Protein AF-A0A3D9HE63-F1 (afdb_monomer)

Mean predicted aligned error: 7.29 Å

Radius of gyration: 24.31 Å; Cα contacts (8 Å, |Δi|>4): 424; chains: 1; bounding box: 66×60×82 Å

Organism: NCBI:txid1461337

Nearest PDB structures (foldseek):
  7q37-assembly1_A  TM=3.189E-01  e=5.544E+00  Candidatus Actinomarina minuta

Structure (mmCIF, N/CA/C/O backbone):
data_AF-A0A3D9HE63-F1
#
_entry.id   AF-A0A3D9HE63-F1
#
loop_
_atom_site.group_PDB
_atom_site.id
_atom_site.type_symbol
_atom_site.label_atom_id
_atom_site.label_alt_id
_atom_site.label_comp_id
_atom_site.label_asym_id
_atom_site.label_entity_id
_atom_site.label_seq_id
_atom_site.pdbx_PDB_ins_code
_atom_site.Cartn_x
_atom_site.Cartn_y
_atom_site.Cartn_z
_atom_site.occupancy
_atom_site.B_iso_or_equiv
_atom_site.auth_seq_id
_atom_site.auth_comp_id
_atom_site.auth_asym_id
_atom_site.auth_atom_id
_atom_site.pdbx_PDB_model_num
ATOM 1 N N . MET A 1 1 ? 8.602 -41.221 -18.691 1.00 32.03 1 MET A N 1
ATOM 2 C CA . MET A 1 1 ? 7.356 -40.428 -18.727 1.00 32.03 1 MET A CA 1
ATOM 3 C C . MET A 1 1 ? 7.680 -39.064 -18.155 1.00 32.03 1 MET A C 1
ATOM 5 O O . MET A 1 1 ? 7.807 -38.939 -16.947 1.00 32.03 1 MET A O 1
ATOM 9 N N . ILE A 1 2 ? 7.951 -38.100 -19.030 1.00 27.73 2 ILE A N 1
ATOM 10 C CA . ILE A 1 2 ? 8.239 -36.709 -18.674 1.00 27.73 2 ILE A CA 1
ATOM 11 C C . ILE A 1 2 ? 6.909 -35.983 -18.862 1.00 27.73 2 ILE A C 1
ATOM 13 O O . ILE A 1 2 ? 6.400 -35.936 -19.979 1.00 27.73 2 ILE A O 1
ATOM 17 N N . THR A 1 3 ? 6.290 -35.537 -17.774 1.00 29.39 3 THR A N 1
ATOM 18 C CA . THR A 1 3 ? 5.068 -34.733 -17.836 1.00 29.39 3 THR A CA 1
ATOM 19 C C . THR A 1 3 ? 5.429 -33.318 -18.259 1.00 29.39 3 THR A C 1
ATOM 21 O O . THR A 1 3 ? 6.125 -32.595 -17.550 1.00 29.39 3 THR A O 1
ATOM 24 N N . ASP A 1 4 ? 4.960 -32.982 -19.450 1.00 30.23 4 ASP A N 1
ATOM 25 C CA . ASP A 1 4 ? 5.049 -31.695 -20.118 1.00 30.23 4 ASP A CA 1
ATOM 26 C C . ASP A 1 4 ? 4.221 -30.656 -19.334 1.00 30.23 4 ASP A C 1
ATOM 28 O O . ASP A 1 4 ? 2.989 -30.643 -19.391 1.00 30.23 4 ASP A O 1
ATOM 32 N N . HIS A 1 5 ? 4.876 -29.819 -18.524 1.00 35.38 5 HIS A N 1
ATOM 33 C CA . HIS A 1 5 ? 4.238 -28.647 -17.919 1.00 35.38 5 HIS A CA 1
ATOM 34 C C . HIS A 1 5 ? 4.189 -27.532 -18.969 1.00 35.38 5 HIS A C 1
ATOM 36 O O . HIS A 1 5 ? 5.013 -26.619 -18.970 1.00 35.38 5 HIS A O 1
ATOM 42 N N . ALA A 1 6 ? 3.231 -27.633 -19.891 1.00 36.84 6 ALA A N 1
ATOM 43 C CA . ALA A 1 6 ? 3.009 -26.624 -20.915 1.00 36.84 6 ALA A CA 1
ATOM 44 C C . ALA A 1 6 ? 2.621 -25.280 -20.269 1.00 36.84 6 ALA A C 1
ATOM 46 O O . ALA A 1 6 ? 1.572 -25.154 -19.634 1.00 36.84 6 ALA A O 1
ATOM 47 N N . ALA A 1 7 ? 3.468 -24.265 -20.451 1.00 40.75 7 ALA A N 1
ATOM 48 C CA . ALA A 1 7 ? 3.130 -22.874 -20.191 1.00 40.75 7 ALA A CA 1
ATOM 49 C C . ALA A 1 7 ? 2.009 -22.458 -21.158 1.00 40.75 7 ALA A C 1
ATOM 51 O O . ALA A 1 7 ? 2.233 -22.278 -22.355 1.00 40.75 7 ALA A O 1
ATOM 52 N N . VAL A 1 8 ? 0.778 -22.353 -20.659 1.00 40.38 8 VAL A N 1
ATOM 53 C CA . VAL A 1 8 ? -0.364 -21.917 -21.468 1.00 40.38 8 VAL A CA 1
ATOM 54 C C . VAL A 1 8 ? -0.317 -20.395 -21.604 1.00 40.38 8 VAL A C 1
ATOM 56 O O . VAL A 1 8 ? -0.568 -19.671 -20.643 1.00 40.38 8 VAL A O 1
ATOM 59 N N . SER A 1 9 ? -0.022 -19.901 -22.809 1.00 41.59 9 SER A N 1
ATOM 60 C CA . SER A 1 9 ? -0.209 -18.490 -23.167 1.00 41.59 9 SER A CA 1
ATOM 61 C C . SER A 1 9 ? -1.712 -18.215 -23.310 1.00 41.59 9 SER A C 1
ATOM 63 O O . SER A 1 9 ? -2.350 -18.642 -24.274 1.00 41.59 9 SER A O 1
ATOM 65 N N . LYS A 1 10 ? -2.314 -17.580 -22.298 1.00 47.25 10 LYS A N 1
ATOM 66 C CA . LYS A 1 10 ? -3.734 -17.194 -22.291 1.00 47.25 10 LYS A CA 1
ATOM 67 C C . LYS A 1 10 ? -3.889 -15.839 -22.995 1.00 47.25 10 LYS A C 1
ATOM 69 O O . LYS A 1 10 ? -3.063 -14.954 -22.803 1.00 47.25 10 LYS A O 1
ATOM 74 N N . GLN A 1 11 ? -4.939 -15.679 -23.805 1.00 46.03 11 GLN A N 1
ATOM 75 C CA . GLN A 1 11 ? -5.282 -14.412 -24.469 1.00 46.03 11 GLN A CA 1
ATOM 76 C C . GLN A 1 11 ? -5.311 -13.239 -23.472 1.00 46.03 11 GLN A C 1
ATOM 78 O O . GLN A 1 11 ? -5.887 -13.356 -22.390 1.00 46.03 11 GLN A O 1
ATOM 83 N N . ILE A 1 12 ? -4.696 -12.123 -23.874 1.00 54.88 12 ILE A N 1
ATOM 84 C CA . ILE A 1 12 ? -4.424 -10.942 -23.047 1.00 54.88 12 ILE A CA 1
ATOM 85 C C . ILE A 1 12 ? -5.735 -10.241 -22.688 1.00 54.88 12 ILE A C 1
ATOM 87 O O . ILE A 1 12 ? -6.333 -9.529 -23.499 1.00 54.88 12 ILE A O 1
ATOM 91 N N . LEU A 1 13 ? -6.183 -10.439 -21.454 1.00 75.06 13 LEU A N 1
ATOM 92 C CA . LEU A 1 13 ? -7.288 -9.706 -20.857 1.00 75.06 13 LEU A CA 1
ATOM 93 C C . LEU A 1 13 ? -6.756 -9.009 -19.612 1.00 75.06 13 LEU A C 1
ATOM 95 O O . LEU A 1 13 ? -6.049 -9.615 -18.808 1.00 75.06 13 LEU A O 1
ATOM 99 N N . LEU A 1 14 ? -7.115 -7.734 -19.454 1.00 86.25 14 LEU A N 1
ATOM 100 C CA . LEU A 1 14 ? -6.939 -7.048 -18.178 1.00 86.25 14 LEU A CA 1
ATOM 101 C C . LEU A 1 14 ? -7.598 -7.900 -17.081 1.00 86.25 14 LEU A C 1
ATOM 103 O O . LEU A 1 14 ? -8.708 -8.390 -17.318 1.00 86.25 14 LEU A O 1
ATOM 107 N N . PRO A 1 15 ? -6.969 -8.078 -15.909 1.00 90.81 15 PRO A N 1
ATOM 108 C CA . PRO A 1 15 ? -7.598 -8.811 -14.815 1.00 90.81 15 PRO A CA 1
ATOM 109 C C . PRO A 1 15 ? -8.916 -8.128 -14.444 1.00 90.81 15 PRO A C 1
ATOM 111 O O . PRO A 1 15 ? -8.983 -6.899 -14.440 1.00 90.81 15 PRO A O 1
ATOM 114 N N . ALA A 1 16 ? -9.974 -8.884 -14.157 1.00 91.69 16 ALA A N 1
ATOM 115 C CA . ALA A 1 16 ? -11.260 -8.291 -13.801 1.00 91.69 16 ALA A CA 1
ATOM 116 C C . ALA A 1 16 ? -11.195 -7.620 -12.420 1.00 91.69 16 ALA A C 1
ATOM 118 O O . ALA A 1 16 ? -11.745 -6.535 -12.226 1.00 91.69 16 ALA A O 1
ATOM 119 N N . THR A 1 17 ? -10.466 -8.241 -11.486 1.00 93.12 17 THR A N 1
ATOM 120 C CA . THR A 1 17 ? -10.341 -7.824 -10.081 1.00 93.12 17 THR A CA 1
ATOM 121 C C . THR A 1 17 ? -8.883 -7.770 -9.618 1.00 93.12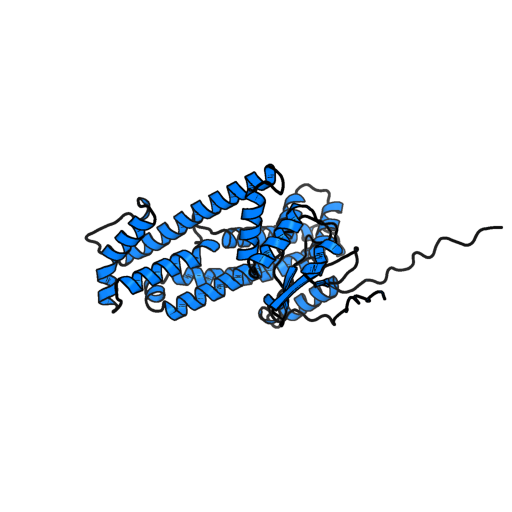 17 THR A C 1
ATOM 123 O O . THR A 1 17 ? -7.975 -8.299 -10.267 1.00 93.12 17 THR A O 1
ATOM 126 N N . PHE A 1 18 ? -8.638 -7.156 -8.458 1.00 94.81 18 PHE A N 1
ATOM 127 C CA . PHE A 1 18 ? -7.318 -7.178 -7.824 1.00 94.81 18 PHE A CA 1
ATOM 128 C C . PHE A 1 18 ? -6.869 -8.594 -7.442 1.00 94.81 18 PHE A C 1
ATOM 130 O O . PHE A 1 18 ? -5.693 -8.925 -7.565 1.00 94.81 18 PHE A O 1
ATOM 137 N N . GLN A 1 19 ? -7.804 -9.456 -7.047 1.00 92.19 19 GLN A N 1
ATOM 138 C CA . GLN A 1 19 ? -7.531 -10.847 -6.694 1.00 92.19 19 GLN A CA 1
ATOM 139 C C . GLN A 1 19 ? -7.071 -11.645 -7.919 1.00 92.19 19 GLN A C 1
ATOM 141 O O . GLN A 1 19 ? -6.125 -12.425 -7.817 1.00 92.19 19 GLN A O 1
ATOM 146 N N . GLU A 1 20 ? -7.670 -11.403 -9.090 1.00 90.94 20 GLU A N 1
ATOM 147 C CA . GLU A 1 20 ? -7.194 -11.984 -10.349 1.00 90.94 20 GLU A CA 1
ATOM 148 C C . GLU A 1 20 ? -5.826 -11.435 -10.758 1.00 90.94 20 GLU A C 1
ATOM 150 O O . GLU A 1 20 ? -4.999 -12.183 -11.275 1.00 90.94 20 GLU A O 1
ATOM 155 N N . ARG A 1 21 ? -5.555 -10.148 -10.515 1.00 92.56 21 ARG A N 1
ATOM 156 C CA . ARG A 1 21 ? -4.228 -9.556 -10.746 1.00 92.56 21 ARG A CA 1
ATOM 157 C C . ARG A 1 21 ? -3.154 -10.180 -9.847 1.00 92.56 21 ARG A C 1
ATOM 159 O O . ARG A 1 21 ? -2.006 -10.299 -10.268 1.00 92.56 21 ARG A O 1
ATOM 166 N N . GLY A 1 22 ? -3.525 -10.558 -8.627 1.00 94.69 22 GLY A N 1
ATOM 167 C CA . GLY A 1 22 ? -2.615 -11.032 -7.591 1.00 94.69 22 GLY A CA 1
ATOM 168 C C . GLY A 1 22 ? -1.882 -9.905 -6.863 1.00 94.69 22 GLY A C 1
ATOM 169 O O . GLY A 1 22 ? -1.784 -8.770 -7.345 1.00 94.69 22 GLY A O 1
ATOM 170 N N . ALA A 1 23 ? -1.365 -10.240 -5.682 1.00 96.94 23 ALA A N 1
ATOM 171 C CA . ALA A 1 23 ? -0.602 -9.341 -4.820 1.00 96.94 23 ALA A CA 1
ATOM 172 C C . ALA A 1 23 ? 0.897 -9.492 -5.084 1.00 96.94 23 ALA A C 1
ATOM 174 O O . ALA A 1 23 ? 1.384 -10.611 -5.262 1.00 96.94 23 ALA A O 1
ATOM 175 N N . ALA A 1 24 ? 1.635 -8.386 -5.132 1.00 96.94 24 ALA A N 1
ATOM 176 C CA . ALA A 1 24 ? 3.073 -8.419 -5.356 1.00 96.94 24 ALA A CA 1
ATOM 177 C C . ALA A 1 24 ? 3.795 -9.076 -4.175 1.00 96.94 24 ALA A C 1
ATOM 179 O O . ALA A 1 24 ? 3.494 -8.819 -3.009 1.00 96.94 24 ALA A O 1
ATOM 180 N N . VAL A 1 25 ? 4.777 -9.922 -4.481 1.00 96.88 25 VAL A N 1
ATOM 181 C CA . VAL A 1 25 ? 5.615 -10.565 -3.470 1.00 96.88 25 VAL A CA 1
ATOM 182 C C . VAL A 1 25 ? 6.984 -9.890 -3.491 1.00 96.88 25 VAL A C 1
ATOM 184 O O . VAL A 1 25 ? 7.602 -9.852 -4.555 1.00 96.88 25 VAL A O 1
ATOM 187 N N . PRO A 1 26 ? 7.489 -9.366 -2.357 1.00 95.38 26 PRO A N 1
ATOM 188 C CA . PRO A 1 26 ? 8.761 -8.645 -2.302 1.00 95.38 26 PRO A CA 1
ATOM 189 C C . PRO A 1 26 ? 9.947 -9.620 -2.314 1.00 95.38 26 PRO A C 1
ATOM 191 O O . PRO A 1 26 ? 10.722 -9.707 -1.359 1.00 95.38 26 PRO A O 1
ATOM 194 N N . PHE A 1 27 ? 10.055 -10.408 -3.384 1.00 95.62 27 PHE A N 1
ATOM 195 C CA . PHE A 1 27 ? 11.185 -11.291 -3.603 1.00 95.62 27 PHE A CA 1
ATOM 196 C C . PHE A 1 27 ? 12.438 -10.494 -3.961 1.00 95.62 27 PHE A C 1
ATOM 198 O O . PHE A 1 27 ? 12.393 -9.475 -4.645 1.00 95.62 27 PHE A O 1
ATOM 205 N N . THR A 1 28 ? 13.580 -11.012 -3.528 1.00 93.12 28 THR A N 1
ATOM 206 C CA . THR A 1 28 ? 14.905 -10.427 -3.774 1.00 93.12 28 THR A CA 1
ATOM 207 C C . THR A 1 28 ? 15.654 -11.114 -4.916 1.00 93.12 28 THR A C 1
ATOM 209 O O . THR A 1 28 ? 16.591 -10.544 -5.472 1.00 93.12 28 THR A O 1
ATOM 212 N N . THR A 1 29 ? 15.248 -12.331 -5.291 1.00 94.06 29 THR A N 1
ATOM 213 C CA . THR A 1 29 ? 15.803 -13.068 -6.431 1.00 94.06 29 THR A CA 1
ATOM 214 C C . THR A 1 29 ? 15.399 -12.366 -7.737 1.00 94.06 29 THR A C 1
ATOM 216 O O . THR A 1 29 ? 14.202 -12.314 -8.032 1.00 94.06 29 THR A O 1
ATOM 219 N N . PRO A 1 30 ? 16.354 -11.879 -8.561 1.00 91.06 30 PRO A N 1
ATOM 220 C CA . PRO A 1 30 ? 16.062 -10.988 -9.689 1.00 91.06 30 PRO A CA 1
ATOM 221 C C . PRO A 1 30 ? 14.995 -11.498 -10.664 1.00 91.06 30 PRO A C 1
ATOM 223 O O . PRO A 1 30 ? 14.117 -10.743 -11.066 1.00 91.06 30 PRO A O 1
ATOM 226 N N . VAL A 1 31 ? 15.020 -12.792 -10.998 1.00 90.19 31 VAL A N 1
ATOM 227 C CA . VAL A 1 31 ? 14.107 -13.384 -11.993 1.00 90.19 31 VAL A CA 1
ATOM 228 C C . VAL A 1 31 ? 12.645 -13.476 -11.525 1.00 90.19 31 VAL A C 1
ATOM 230 O O . VAL A 1 31 ? 11.750 -13.660 -12.341 1.00 90.19 31 VAL A O 1
ATOM 233 N N . ILE A 1 32 ? 12.383 -13.325 -10.224 1.00 93.25 32 ILE A N 1
ATOM 234 C CA . ILE A 1 32 ? 11.031 -13.324 -9.637 1.00 93.25 32 ILE A CA 1
ATOM 235 C C . ILE A 1 32 ? 10.747 -12.046 -8.838 1.00 93.25 32 ILE A C 1
ATOM 237 O O . ILE A 1 32 ? 9.765 -11.996 -8.105 1.00 93.25 32 ILE A O 1
ATOM 241 N N . ALA A 1 33 ? 11.568 -11.002 -8.978 1.00 92.94 33 ALA A N 1
ATOM 242 C CA . ALA A 1 33 ? 11.436 -9.764 -8.202 1.00 92.94 33 ALA A CA 1
ATOM 243 C C . ALA A 1 33 ? 10.098 -9.034 -8.436 1.00 92.94 33 ALA A C 1
ATOM 245 O O . ALA A 1 33 ? 9.634 -8.290 -7.579 1.00 92.94 33 ALA A O 1
ATOM 246 N N . HIS A 1 34 ? 9.467 -9.270 -9.589 1.00 92.69 34 HIS A N 1
ATOM 247 C CA . HIS A 1 34 ? 8.161 -8.718 -9.960 1.00 92.69 34 HIS A CA 1
ATOM 248 C C . HIS A 1 34 ? 7.030 -9.756 -9.883 1.00 92.69 34 HIS A C 1
ATOM 250 O O . HIS A 1 34 ? 5.949 -9.542 -10.436 1.00 92.69 34 HIS A O 1
ATOM 256 N N . ALA A 1 35 ? 7.273 -10.902 -9.237 1.00 94.38 35 ALA A N 1
ATOM 257 C CA . ALA A 1 35 ? 6.276 -11.953 -9.152 1.00 94.38 35 ALA A CA 1
ATOM 258 C C . ALA A 1 35 ? 5.108 -11.561 -8.238 1.00 94.38 35 ALA A C 1
ATOM 260 O O . ALA A 1 35 ? 5.255 -10.825 -7.258 1.00 94.38 35 ALA A O 1
ATOM 261 N N . ARG A 1 36 ? 3.932 -12.099 -8.554 1.00 95.19 36 ARG A N 1
ATOM 262 C CA . ARG A 1 36 ? 2.702 -11.903 -7.783 1.00 95.19 36 ARG A CA 1
ATOM 263 C C . ARG A 1 36 ? 2.140 -13.244 -7.345 1.00 95.19 36 ARG A C 1
ATOM 265 O O . ARG A 1 36 ? 2.310 -14.237 -8.045 1.00 95.19 36 ARG A O 1
ATOM 272 N N . ILE A 1 37 ? 1.458 -13.272 -6.209 1.00 95.19 37 ILE A N 1
ATOM 273 C CA . ILE A 1 37 ? 0.733 -14.438 -5.702 1.00 95.19 37 ILE A CA 1
ATOM 274 C C . ILE A 1 37 ? -0.769 -14.209 -5.845 1.00 95.19 37 ILE A C 1
ATOM 276 O O . ILE A 1 37 ? -1.275 -13.126 -5.540 1.00 95.19 37 ILE A O 1
ATOM 280 N N . ARG A 1 38 ? -1.501 -15.234 -6.281 1.00 93.19 38 ARG A N 1
ATOM 281 C CA . ARG A 1 38 ? -2.966 -15.251 -6.201 1.00 93.19 38 ARG A CA 1
ATOM 282 C C . ARG A 1 38 ? -3.496 -16.627 -5.834 1.00 93.19 38 ARG A C 1
ATOM 284 O O . ARG A 1 38 ? -2.802 -17.635 -5.972 1.00 93.19 38 ARG A O 1
ATOM 291 N N . LYS A 1 39 ? -4.736 -16.650 -5.349 1.00 90.25 39 LYS A N 1
ATOM 292 C CA . LYS A 1 39 ? -5.473 -17.875 -5.033 1.00 90.25 39 LYS A CA 1
ATOM 293 C C . LYS A 1 39 ? -6.218 -18.368 -6.271 1.00 90.25 39 LYS A C 1
ATOM 295 O O . LYS A 1 39 ? -6.780 -17.555 -6.998 1.00 90.25 39 LYS A O 1
ATOM 300 N N . ILE A 1 40 ? -6.252 -19.682 -6.466 1.00 85.44 40 ILE A N 1
ATOM 301 C CA . ILE A 1 40 ? -7.090 -20.342 -7.476 1.00 85.44 40 ILE A CA 1
ATOM 302 C C . ILE A 1 40 ? -8.326 -20.979 -6.829 1.00 85.44 40 ILE A C 1
ATOM 304 O O . ILE A 1 40 ? -8.355 -21.206 -5.617 1.00 85.44 40 ILE A O 1
ATOM 308 N N . ASP A 1 41 ? -9.338 -21.307 -7.637 1.00 75.00 41 ASP A N 1
ATOM 309 C CA . ASP A 1 41 ? -10.647 -21.815 -7.183 1.00 75.00 41 ASP A CA 1
ATOM 310 C C . ASP A 1 41 ? -10.557 -23.043 -6.259 1.00 75.00 41 ASP A C 1
ATOM 312 O O . ASP A 1 41 ? -11.396 -23.239 -5.384 1.00 75.00 41 ASP A O 1
ATOM 316 N N . GLN A 1 42 ? -9.502 -23.851 -6.399 1.00 70.88 42 GLN A N 1
ATOM 317 C CA . GLN A 1 42 ? -9.263 -25.051 -5.586 1.00 70.88 42 GLN A CA 1
ATOM 318 C C . GLN A 1 42 ? -8.621 -24.772 -4.218 1.00 70.88 42 GLN A C 1
ATOM 320 O O . GLN A 1 42 ? -8.283 -25.701 -3.492 1.00 70.88 42 GLN A O 1
ATOM 325 N N . GLY A 1 43 ? -8.423 -23.507 -3.849 1.00 72.88 43 GLY A N 1
ATOM 326 C CA . GLY A 1 43 ? -7.817 -23.145 -2.570 1.00 72.88 43 GLY A CA 1
ATOM 327 C C . GLY A 1 43 ? -6.291 -23.062 -2.576 1.00 72.88 43 GLY A C 1
ATOM 328 O O . GLY A 1 43 ? -5.728 -22.515 -1.630 1.00 72.88 43 GLY A O 1
ATOM 329 N N . GLU A 1 44 ? -5.643 -23.550 -3.634 1.00 86.00 44 GLU A N 1
ATOM 330 C CA . GLU A 1 44 ? -4.196 -23.475 -3.842 1.00 86.00 44 GLU A CA 1
ATOM 331 C C . GLU A 1 44 ? -3.745 -22.078 -4.306 1.00 86.00 44 GLU A C 1
ATOM 333 O O . GLU A 1 44 ? -4.555 -21.209 -4.647 1.00 86.00 44 GLU A O 1
ATOM 338 N N . PHE A 1 45 ? -2.427 -21.866 -4.325 1.00 91.25 45 PHE A N 1
ATOM 339 C CA . PHE A 1 45 ? -1.804 -20.634 -4.806 1.00 91.25 45 PHE A CA 1
ATOM 340 C C . PHE A 1 45 ? -1.034 -20.864 -6.103 1.00 91.25 45 PHE A C 1
ATOM 342 O O . PHE A 1 45 ? -0.432 -21.921 -6.319 1.00 91.25 45 PHE A O 1
ATOM 349 N N . GLU A 1 46 ? -0.965 -19.821 -6.919 1.00 92.25 46 GLU A N 1
ATOM 350 C CA . GLU A 1 46 ? -0.069 -19.747 -8.067 1.00 92.25 46 GLU A CA 1
ATOM 351 C C . GLU A 1 46 ? 0.738 -18.448 -8.058 1.00 92.25 46 GLU A C 1
ATOM 353 O O . GLU A 1 46 ? 0.311 -17.424 -7.515 1.00 92.25 46 GLU A O 1
ATOM 358 N N . ALA A 1 47 ? 1.931 -18.524 -8.641 1.00 92.81 47 ALA A N 1
ATOM 359 C CA . ALA A 1 47 ? 2.807 -17.397 -8.886 1.00 92.81 47 ALA A CA 1
ATOM 360 C C . ALA A 1 47 ? 2.616 -16.907 -10.323 1.00 92.81 47 ALA A C 1
ATOM 362 O O . ALA A 1 47 ? 2.712 -17.683 -11.274 1.00 92.81 47 ALA A O 1
ATOM 363 N N . LEU A 1 48 ? 2.402 -15.607 -10.476 1.00 92.00 48 LEU A N 1
ATOM 364 C CA . LEU A 1 48 ? 2.490 -14.902 -11.744 1.00 92.00 48 LEU A CA 1
ATOM 365 C C . LEU A 1 48 ? 3.893 -14.322 -11.846 1.00 92.00 48 LEU A C 1
ATOM 367 O O . LEU A 1 48 ? 4.272 -13.513 -11.003 1.00 92.00 48 LEU A O 1
ATOM 371 N N . VAL A 1 49 ? 4.669 -14.736 -12.842 1.00 90.44 49 VAL A N 1
ATOM 372 C CA . VAL A 1 49 ? 6.065 -14.325 -13.022 1.00 90.44 49 VAL A CA 1
ATOM 373 C C . VAL A 1 49 ? 6.207 -13.602 -14.363 1.00 90.44 49 VAL A C 1
ATOM 375 O O . VAL A 1 49 ? 6.332 -14.257 -15.405 1.00 90.44 49 VAL A O 1
ATOM 378 N N . PRO A 1 50 ? 6.158 -12.259 -14.367 1.00 86.88 50 PRO A N 1
ATOM 379 C CA . PRO A 1 50 ? 6.388 -11.470 -15.569 1.00 86.88 50 PRO A CA 1
ATOM 380 C C . PRO A 1 50 ? 7.831 -11.617 -16.055 1.00 86.88 50 PRO A C 1
ATOM 382 O O . PRO A 1 50 ? 8.768 -11.560 -15.261 1.00 86.88 50 PRO A O 1
ATOM 385 N N . GLY A 1 51 ? 8.015 -11.772 -17.364 1.00 79.25 51 GLY A N 1
ATOM 386 C CA . GLY A 1 51 ? 9.329 -11.694 -18.003 1.00 79.25 51 GLY A CA 1
ATOM 387 C C . GLY A 1 51 ? 10.308 -12.827 -17.672 1.00 79.25 51 GLY A C 1
ATOM 388 O O . GLY A 1 51 ? 11.522 -12.649 -17.807 1.00 79.25 51 GLY A O 1
ATOM 389 N N . LEU A 1 52 ? 9.809 -13.992 -17.239 1.00 74.94 52 LEU A N 1
ATOM 390 C CA . LEU A 1 52 ? 10.650 -15.160 -16.957 1.00 74.94 52 LEU A CA 1
ATOM 391 C C . LEU A 1 52 ? 11.521 -15.503 -18.184 1.00 74.94 52 LEU A C 1
ATOM 393 O O . LEU A 1 52 ? 11.049 -15.500 -19.324 1.00 74.94 52 LEU A O 1
ATOM 397 N N . SER A 1 53 ? 12.806 -15.781 -17.942 1.00 61.84 53 SER A N 1
ATOM 398 C CA . SER A 1 53 ? 13.823 -16.079 -18.969 1.00 61.84 53 SER A CA 1
ATOM 399 C C . SER A 1 53 ? 14.116 -14.937 -19.956 1.00 61.84 53 SER A C 1
ATOM 401 O O . SER A 1 53 ? 14.572 -15.186 -21.070 1.00 61.84 53 SER A O 1
ATOM 403 N N . GLY A 1 54 ? 13.858 -13.683 -19.566 1.00 60.72 54 GLY A N 1
ATOM 404 C CA . GLY A 1 54 ? 14.095 -12.508 -20.414 1.00 60.72 54 GLY A CA 1
ATOM 405 C C . GLY A 1 54 ? 13.097 -12.369 -21.570 1.00 60.72 54 GLY A C 1
ATOM 406 O O . GLY A 1 54 ? 13.274 -11.511 -22.434 1.00 60.72 54 GLY A O 1
ATOM 407 N N . GLY A 1 55 ? 12.058 -13.211 -21.594 1.00 62.56 55 GLY A N 1
ATOM 408 C CA . GLY A 1 55 ? 10.946 -13.100 -22.531 1.00 62.56 55 GLY A CA 1
ATOM 409 C C . GLY A 1 55 ? 9.985 -11.968 -22.162 1.00 62.56 55 GLY A C 1
ATOM 410 O O . GLY A 1 55 ? 10.110 -11.329 -21.120 1.00 62.56 55 GLY A O 1
ATOM 411 N N . ARG A 1 56 ? 8.995 -11.729 -23.022 1.00 66.38 56 ARG A N 1
ATOM 412 C CA . ARG A 1 56 ? 7.822 -10.897 -22.709 1.00 66.38 56 ARG A CA 1
ATOM 413 C C . ARG A 1 56 ? 6.634 -11.807 -22.385 1.00 66.38 56 ARG A C 1
ATOM 415 O O . ARG A 1 56 ? 6.607 -12.950 -22.841 1.00 66.38 56 ARG A O 1
ATOM 422 N N . GLY A 1 57 ? 5.699 -11.321 -21.575 1.00 77.25 57 GLY A N 1
ATOM 423 C CA . GLY A 1 57 ? 4.572 -12.100 -21.061 1.00 77.25 57 GLY A CA 1
ATOM 424 C C . GLY A 1 57 ? 4.707 -12.567 -19.609 1.00 77.25 57 GLY A C 1
ATOM 425 O O . GLY A 1 57 ? 5.786 -12.541 -19.011 1.00 77.25 57 GLY A O 1
ATOM 426 N N . THR A 1 58 ? 3.580 -12.998 -19.038 1.00 83.94 58 THR A N 1
ATOM 427 C CA . THR A 1 58 ? 3.484 -13.485 -17.653 1.00 83.94 58 THR A CA 1
ATOM 428 C C . THR A 1 58 ? 3.327 -15.001 -17.602 1.00 83.94 58 THR A C 1
ATOM 430 O O . THR A 1 58 ? 2.361 -15.554 -18.123 1.00 83.94 58 THR A O 1
ATOM 433 N N . TYR A 1 59 ? 4.255 -15.678 -16.926 1.00 86.75 59 TYR A N 1
ATOM 434 C CA . TYR A 1 59 ? 4.179 -17.118 -16.687 1.00 86.75 59 TYR A CA 1
ATOM 435 C C . TYR A 1 59 ? 3.353 -17.408 -15.440 1.00 86.75 59 TYR A C 1
ATOM 437 O O . TYR A 1 59 ? 3.522 -16.748 -14.417 1.00 86.75 59 TYR A O 1
ATOM 445 N N . VAL A 1 60 ? 2.491 -18.418 -15.513 1.00 89.62 60 VAL A N 1
ATOM 446 C CA . VAL A 1 60 ? 1.690 -18.885 -14.378 1.00 89.62 60 VAL A CA 1
ATOM 447 C C . VAL A 1 60 ? 2.281 -20.196 -13.879 1.00 89.62 60 VAL A C 1
ATOM 449 O O . VAL A 1 60 ? 2.286 -21.189 -14.604 1.00 89.62 60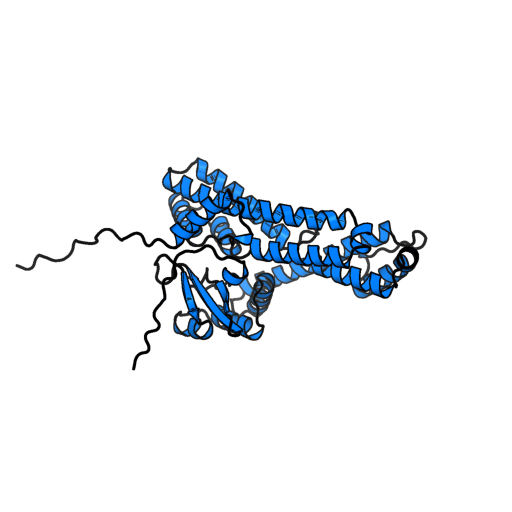 VAL A O 1
ATOM 452 N N . LEU A 1 61 ? 2.813 -20.190 -12.659 1.00 89.81 61 LEU A N 1
ATOM 453 C CA . LEU A 1 61 ? 3.497 -21.333 -12.059 1.00 89.81 61 LEU A CA 1
ATOM 454 C C . LEU A 1 61 ? 2.771 -21.782 -10.785 1.00 89.81 61 LEU A C 1
ATOM 456 O O . LEU A 1 61 ? 2.423 -20.934 -9.961 1.00 89.81 61 LEU A O 1
ATOM 460 N N . PRO A 1 62 ? 2.597 -23.093 -10.541 1.00 90.94 62 PRO A N 1
ATOM 461 C CA . PRO A 1 62 ? 2.113 -23.572 -9.251 1.00 90.94 62 PRO A CA 1
ATOM 462 C C . PRO A 1 62 ? 3.033 -23.091 -8.123 1.00 90.94 62 PRO A C 1
ATOM 464 O O . PRO A 1 62 ? 4.249 -23.284 -8.194 1.00 90.94 62 PRO A O 1
ATOM 467 N N . TRP A 1 63 ? 2.473 -22.513 -7.055 1.00 92.38 63 TRP A N 1
ATOM 468 C CA . TRP A 1 63 ? 3.274 -21.917 -5.975 1.00 92.38 63 TRP A CA 1
ATOM 469 C C . TRP A 1 63 ? 4.254 -22.913 -5.345 1.00 92.38 63 TRP A C 1
ATOM 471 O O . TRP A 1 63 ? 5.397 -22.582 -5.034 1.00 92.38 63 TRP A O 1
ATOM 481 N N . ASN A 1 64 ? 3.822 -24.169 -5.218 1.00 88.31 64 ASN A N 1
ATOM 482 C CA . ASN A 1 64 ? 4.615 -25.249 -4.631 1.00 88.31 64 ASN A CA 1
ATOM 483 C C . ASN A 1 64 ? 5.864 -25.601 -5.453 1.00 88.31 64 ASN A C 1
ATOM 485 O O . ASN A 1 64 ? 6.852 -26.051 -4.874 1.00 88.31 64 ASN A O 1
ATOM 489 N N . ASN A 1 65 ? 5.828 -25.353 -6.764 1.00 88.62 65 ASN A N 1
ATOM 490 C CA . ASN A 1 65 ? 6.894 -25.709 -7.698 1.00 88.62 65 ASN A CA 1
ATOM 491 C C . ASN A 1 65 ? 7.857 -24.539 -7.948 1.00 88.62 65 ASN A C 1
ATOM 493 O O . ASN A 1 65 ? 8.905 -24.732 -8.558 1.00 88.62 65 ASN A O 1
ATOM 497 N N . LEU A 1 66 ? 7.543 -23.329 -7.467 1.00 89.38 66 LEU A N 1
ATOM 498 C CA . LEU A 1 66 ? 8.333 -22.123 -7.742 1.00 89.38 66 LEU A CA 1
ATOM 499 C C . LEU A 1 66 ? 9.816 -22.291 -7.365 1.00 89.38 66 LEU A C 1
ATOM 501 O O . LEU A 1 66 ? 10.700 -21.946 -8.144 1.00 89.38 66 LEU A O 1
ATOM 505 N N . LYS A 1 67 ? 10.083 -22.894 -6.200 1.00 88.56 67 LYS A N 1
ATOM 506 C CA . LYS A 1 67 ? 11.439 -23.163 -5.685 1.00 88.56 67 LYS A CA 1
ATOM 507 C C . LYS A 1 67 ? 12.241 -24.179 -6.509 1.00 88.56 67 LYS A C 1
ATOM 509 O O . LYS A 1 67 ? 13.461 -24.204 -6.396 1.00 88.56 67 LYS A O 1
ATOM 514 N N . ASP A 1 68 ? 11.557 -25.039 -7.261 1.00 88.56 68 ASP A N 1
ATOM 515 C CA . ASP A 1 68 ? 12.178 -26.097 -8.059 1.00 88.56 68 ASP A CA 1
ATOM 516 C C . ASP A 1 68 ? 12.465 -25.590 -9.483 1.00 88.56 68 ASP A C 1
ATOM 518 O O . ASP A 1 68 ? 13.337 -26.114 -10.170 1.00 88.56 68 ASP A O 1
ATOM 522 N N . MET A 1 69 ? 11.760 -24.536 -9.912 1.00 87.00 69 MET A N 1
ATOM 523 C CA . MET A 1 69 ? 11.921 -23.892 -11.220 1.00 87.00 69 MET A CA 1
ATOM 524 C C . MET A 1 69 ? 12.876 -22.693 -11.191 1.00 87.00 69 MET A C 1
ATOM 526 O O . MET A 1 69 ? 13.434 -22.328 -12.224 1.00 87.00 69 MET A O 1
ATOM 530 N N . VAL A 1 70 ? 13.063 -22.066 -10.026 1.00 87.88 70 VAL A N 1
ATOM 531 C CA . VAL A 1 70 ? 13.904 -20.877 -9.848 1.00 87.88 70 VAL A CA 1
ATOM 532 C C . VAL A 1 70 ? 14.868 -21.082 -8.684 1.00 87.88 70 VAL A C 1
ATOM 534 O O . VAL A 1 70 ? 14.462 -21.424 -7.575 1.00 87.88 70 VAL A O 1
ATOM 537 N N . SER A 1 71 ? 16.150 -20.782 -8.907 1.00 91.12 71 SER A N 1
ATOM 538 C CA . SER A 1 71 ? 17.175 -20.742 -7.856 1.00 91.12 71 SER A CA 1
ATOM 539 C C . SER A 1 71 ? 16.957 -19.551 -6.917 1.00 91.12 71 SER A C 1
ATOM 541 O O . SER A 1 71 ? 17.567 -18.495 -7.069 1.00 91.12 71 SER A O 1
ATOM 543 N N . MET A 1 72 ? 16.057 -19.722 -5.952 1.00 93.75 72 MET A N 1
ATOM 544 C CA . MET A 1 72 ? 15.667 -18.696 -4.986 1.00 93.75 72 MET A CA 1
ATOM 545 C C . MET A 1 72 ? 16.702 -18.512 -3.868 1.00 93.75 72 MET A C 1
ATOM 547 O O . MET A 1 72 ? 17.290 -19.477 -3.364 1.00 93.75 72 MET A O 1
ATOM 551 N N . SER A 1 73 ? 16.847 -17.272 -3.396 1.00 93.19 73 SER A N 1
ATOM 552 C CA . SER A 1 73 ? 17.596 -16.964 -2.173 1.00 93.19 73 SER A CA 1
ATOM 553 C C . SER A 1 73 ? 17.024 -17.702 -0.945 1.00 93.19 73 SER A C 1
ATOM 555 O O . SER A 1 73 ? 15.898 -18.209 -0.944 1.00 93.19 73 SER A O 1
ATOM 557 N N . VAL A 1 74 ? 17.803 -17.792 0.141 1.00 93.19 74 VAL A N 1
ATOM 558 C CA . VAL A 1 74 ? 17.307 -18.362 1.413 1.00 93.19 74 VAL A CA 1
ATOM 559 C C . VAL A 1 74 ? 16.105 -17.568 1.927 1.00 93.19 74 VAL A C 1
ATOM 561 O O . VAL A 1 74 ? 15.107 -18.174 2.312 1.00 93.19 74 VAL A O 1
ATOM 564 N N . TYR A 1 75 ? 16.186 -16.236 1.870 1.00 94.94 75 TYR A N 1
ATOM 565 C CA . TYR A 1 75 ? 15.103 -15.339 2.259 1.00 94.94 75 TYR A CA 1
ATOM 566 C C . TYR A 1 75 ? 13.826 -15.611 1.457 1.00 94.94 75 TYR A C 1
ATOM 568 O O . TYR A 1 75 ? 12.785 -15.877 2.049 1.00 94.94 75 TYR A O 1
ATOM 576 N N . ASP A 1 76 ? 13.909 -15.660 0.126 1.00 96.06 76 ASP A N 1
ATOM 577 C CA . ASP A 1 76 ? 12.723 -15.832 -0.719 1.00 96.06 76 ASP A CA 1
ATOM 578 C C . ASP A 1 76 ? 12.056 -17.199 -0.512 1.00 96.06 76 ASP A C 1
ATOM 580 O O . ASP A 1 76 ? 10.830 -17.302 -0.524 1.00 96.06 76 ASP A O 1
ATOM 584 N N . ARG A 1 77 ? 12.841 -18.260 -0.268 1.00 95.12 77 ARG A N 1
ATOM 585 C CA . ARG A 1 77 ? 12.292 -19.589 0.065 1.00 95.12 77 ARG A CA 1
ATOM 586 C C . ARG A 1 77 ? 11.526 -19.576 1.383 1.00 95.12 77 ARG A C 1
ATOM 588 O O . ARG A 1 77 ? 10.486 -20.226 1.493 1.00 95.12 77 ARG A O 1
ATOM 595 N N . GLN A 1 78 ? 12.036 -18.860 2.384 1.00 95.62 78 GLN A N 1
ATOM 596 C CA . GLN A 1 78 ? 11.350 -18.718 3.666 1.00 95.62 78 GLN A CA 1
ATOM 597 C C . GLN A 1 78 ? 10.099 -17.850 3.533 1.00 95.62 78 GLN A C 1
ATOM 599 O O . GLN A 1 78 ? 9.046 -18.256 4.018 1.00 95.62 78 GLN A O 1
ATOM 604 N N . LEU A 1 79 ? 10.175 -16.740 2.793 1.00 96.00 79 LEU A N 1
ATOM 605 C CA . LEU A 1 79 ? 9.024 -15.887 2.504 1.00 96.00 79 LEU A CA 1
ATOM 606 C C . LEU A 1 79 ? 7.911 -16.693 1.829 1.00 96.00 79 LEU A C 1
ATOM 608 O O . LEU A 1 79 ? 6.782 -16.705 2.312 1.00 96.00 79 LEU A O 1
ATOM 612 N N . ALA A 1 80 ? 8.235 -17.452 0.779 1.00 95.12 80 ALA A N 1
ATOM 613 C CA . ALA A 1 80 ? 7.243 -18.247 0.063 1.00 95.12 80 ALA A CA 1
ATOM 614 C C . ALA A 1 80 ? 6.555 -19.302 0.949 1.00 95.12 80 ALA A C 1
ATOM 616 O O . ALA A 1 80 ? 5.354 -19.559 0.810 1.00 95.12 80 AL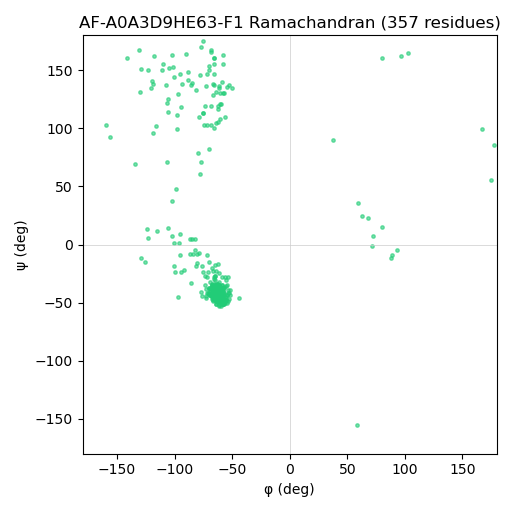A A O 1
ATOM 617 N N . LYS A 1 81 ? 7.308 -19.890 1.889 1.00 94.19 81 LYS A N 1
ATOM 618 C CA . LYS A 1 81 ? 6.783 -20.828 2.886 1.00 94.19 81 LYS A CA 1
ATOM 619 C C . LYS A 1 81 ? 5.848 -20.134 3.881 1.00 94.19 81 LYS A C 1
ATOM 621 O O . LYS A 1 81 ? 4.765 -20.661 4.131 1.00 94.19 81 LYS A O 1
ATOM 626 N N . SER A 1 82 ? 6.238 -18.978 4.423 1.00 94.88 82 SER A N 1
ATOM 627 C CA . SER A 1 82 ? 5.428 -18.221 5.389 1.00 94.88 82 SER A CA 1
ATOM 628 C C . SER A 1 82 ? 4.124 -17.720 4.771 1.00 94.88 82 SER A C 1
ATOM 630 O O . SER A 1 82 ? 3.061 -17.918 5.352 1.00 94.88 82 SER A O 1
ATOM 632 N N . LEU A 1 83 ? 4.173 -17.183 3.545 1.00 94.75 83 LEU A N 1
ATOM 633 C CA . LEU A 1 83 ? 2.979 -16.726 2.824 1.00 94.75 83 LEU A CA 1
ATOM 634 C C . LEU A 1 83 ? 1.950 -17.846 2.634 1.00 94.75 83 LEU A C 1
ATOM 636 O O . LEU A 1 83 ? 0.758 -17.635 2.864 1.00 94.75 83 LEU A O 1
ATOM 640 N N . LYS A 1 84 ? 2.412 -19.053 2.275 1.00 91.69 84 LYS A N 1
ATOM 641 C CA . LYS A 1 84 ? 1.540 -20.227 2.154 1.00 91.69 84 LYS A CA 1
ATOM 642 C C . LYS A 1 84 ? 0.940 -20.625 3.504 1.00 91.69 84 LYS A C 1
ATOM 644 O O . LYS A 1 84 ? -0.254 -20.895 3.571 1.00 91.69 84 LYS A O 1
ATOM 649 N N . ALA A 1 85 ? 1.761 -20.688 4.552 1.00 91.69 85 ALA A N 1
ATOM 650 C CA . ALA A 1 85 ? 1.329 -21.122 5.880 1.00 91.69 85 ALA A CA 1
ATOM 651 C C . ALA A 1 85 ? 0.282 -20.179 6.495 1.00 91.69 85 ALA A C 1
ATOM 653 O O . ALA A 1 85 ? -0.668 -20.644 7.117 1.00 91.69 85 ALA A O 1
ATOM 654 N N . GLU A 1 86 ? 0.432 -18.871 6.287 1.00 90.00 86 GLU A N 1
ATOM 655 C CA . GLU A 1 86 ? -0.489 -17.855 6.807 1.00 90.00 86 GLU A CA 1
ATOM 656 C C . GLU A 1 86 ? -1.689 -17.579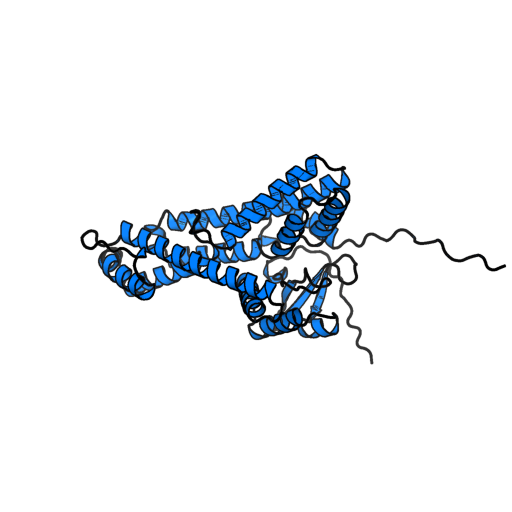 5.885 1.00 90.00 86 GLU A C 1
ATOM 658 O O . GLU A 1 86 ? -2.606 -16.846 6.261 1.00 90.00 86 GLU A O 1
ATOM 663 N N . GLY A 1 87 ? -1.699 -18.142 4.671 1.00 87.06 87 GLY A N 1
ATOM 664 C CA . GLY A 1 87 ? -2.733 -17.878 3.669 1.00 87.06 87 GLY A CA 1
ATOM 665 C C . GLY A 1 87 ? -2.821 -16.396 3.285 1.00 87.06 87 GLY A C 1
ATOM 666 O O . GLY A 1 87 ? -3.916 -15.859 3.096 1.00 87.06 87 GLY A O 1
ATOM 667 N N . ALA A 1 88 ? -1.678 -15.709 3.239 1.00 78.69 88 ALA A N 1
ATOM 668 C CA . ALA A 1 88 ? -1.613 -14.271 3.020 1.00 78.69 88 ALA A CA 1
ATOM 669 C C . ALA A 1 88 ? -1.909 -13.910 1.560 1.00 78.69 88 ALA A C 1
ATOM 671 O O . ALA A 1 88 ? -1.190 -14.311 0.649 1.00 78.69 88 ALA A O 1
ATOM 672 N N . LEU A 1 89 ? -2.972 -13.129 1.360 1.00 84.44 89 LEU A N 1
ATOM 673 C CA . LEU A 1 89 ? -3.466 -12.741 0.034 1.00 84.44 89 LEU A CA 1
ATOM 674 C C . LEU A 1 89 ? -3.616 -11.238 -0.167 1.00 84.44 89 LEU A C 1
ATOM 676 O O . LEU A 1 89 ? -3.761 -10.812 -1.307 1.00 84.44 89 LEU A O 1
ATOM 680 N N . SER A 1 90 ? -3.599 -10.446 0.907 1.00 93.44 90 SER A N 1
ATOM 681 C CA . SER A 1 90 ? -3.637 -8.989 0.793 1.00 93.44 90 SER A CA 1
ATOM 682 C C . SER A 1 90 ? -2.224 -8.402 0.843 1.00 93.44 90 SER A C 1
ATOM 684 O O . SER A 1 90 ? -1.376 -8.935 1.577 1.00 93.44 90 SER A O 1
ATOM 686 N N . PRO A 1 91 ? -1.964 -7.296 0.126 1.00 97.19 91 PRO A N 1
ATOM 687 C CA . PRO A 1 91 ? -0.666 -6.625 0.147 1.00 97.19 91 PRO A CA 1
ATOM 688 C C . PRO A 1 91 ? -0.193 -6.269 1.568 1.00 97.19 91 PRO A C 1
ATOM 690 O O . PRO A 1 91 ? 0.949 -6.568 1.923 1.00 97.19 91 PRO A O 1
ATOM 693 N N . ALA A 1 92 ? -1.075 -5.777 2.444 1.00 95.12 92 ALA A N 1
ATOM 694 C CA . ALA A 1 92 ? -0.746 -5.479 3.839 1.00 95.12 92 ALA A CA 1
ATOM 695 C C . ALA A 1 92 ? -0.273 -6.713 4.632 1.00 95.12 92 ALA A C 1
ATOM 697 O O . ALA A 1 92 ? 0.667 -6.620 5.429 1.00 95.12 92 ALA A O 1
ATOM 698 N N . LYS A 1 93 ? -0.887 -7.888 4.414 1.00 95.62 93 LYS A N 1
ATOM 699 C CA . LYS A 1 93 ? -0.455 -9.139 5.063 1.00 95.62 93 LYS A CA 1
ATOM 700 C C . LYS A 1 93 ? 0.910 -9.584 4.547 1.00 95.62 93 LYS A C 1
ATOM 702 O O . LYS A 1 93 ? 1.765 -9.949 5.349 1.00 95.62 93 LYS A O 1
ATOM 707 N N . ILE A 1 94 ? 1.132 -9.509 3.234 1.00 97.56 94 ILE A N 1
ATOM 708 C CA . ILE A 1 94 ? 2.426 -9.843 2.623 1.00 97.56 94 ILE A CA 1
ATOM 709 C C . ILE A 1 94 ? 3.523 -8.918 3.158 1.00 97.56 94 ILE A C 1
ATOM 711 O O . ILE A 1 94 ? 4.573 -9.406 3.575 1.00 97.56 94 ILE A O 1
ATOM 715 N N . ARG A 1 95 ? 3.267 -7.604 3.221 1.00 96.50 95 ARG A N 1
ATOM 716 C CA . ARG A 1 95 ? 4.191 -6.618 3.803 1.00 96.50 95 ARG A CA 1
ATOM 717 C C . ARG A 1 95 ? 4.557 -6.982 5.238 1.00 96.50 95 ARG A C 1
ATOM 719 O O . ARG A 1 95 ? 5.738 -6.984 5.575 1.00 96.50 95 ARG A O 1
ATOM 726 N N . LYS A 1 96 ? 3.564 -7.304 6.074 1.00 95.62 96 LYS A N 1
ATOM 727 C CA . LYS A 1 96 ? 3.795 -7.689 7.472 1.00 95.62 96 LYS A CA 1
ATOM 728 C C . LYS A 1 96 ? 4.715 -8.909 7.573 1.00 95.62 96 LYS A C 1
ATOM 730 O O . LYS A 1 96 ? 5.734 -8.835 8.250 1.00 95.62 96 LYS A O 1
ATOM 735 N N . ILE A 1 97 ? 4.404 -9.982 6.846 1.00 96.94 97 ILE A N 1
ATOM 736 C CA . ILE A 1 97 ? 5.204 -11.218 6.846 1.00 96.94 97 ILE A CA 1
ATOM 737 C C . ILE A 1 97 ? 6.631 -10.950 6.353 1.00 96.94 97 ILE A C 1
ATOM 739 O O . ILE A 1 97 ? 7.591 -11.450 6.937 1.00 96.94 97 ILE A O 1
ATOM 743 N N . ALA A 1 98 ? 6.790 -10.141 5.303 1.00 96.06 98 ALA A N 1
ATOM 744 C CA . ALA A 1 98 ? 8.100 -9.782 4.769 1.00 96.06 98 ALA A CA 1
ATOM 745 C C . ALA A 1 98 ? 8.944 -8.975 5.772 1.00 96.06 98 ALA A C 1
ATOM 747 O O . ALA A 1 98 ? 10.138 -9.246 5.922 1.00 96.06 98 ALA A O 1
ATOM 748 N N . LEU A 1 99 ? 8.341 -8.022 6.491 1.00 95.62 99 LEU A N 1
ATOM 749 C CA . LEU A 1 99 ? 9.021 -7.247 7.533 1.00 95.62 99 LEU A CA 1
ATOM 750 C C . LEU A 1 99 ? 9.396 -8.112 8.739 1.00 95.62 99 LEU A C 1
ATOM 752 O O . LEU A 1 99 ? 10.537 -8.046 9.197 1.00 95.62 99 LEU A O 1
ATOM 756 N N . ASP A 1 100 ? 8.480 -8.957 9.213 1.00 95.12 100 ASP A N 1
ATOM 757 C CA . ASP A 1 100 ? 8.729 -9.870 10.333 1.00 95.12 100 ASP A CA 1
ATOM 758 C C . ASP A 1 100 ? 9.850 -10.868 9.996 1.00 95.12 100 ASP A C 1
ATOM 760 O O . ASP A 1 100 ? 10.749 -11.109 10.807 1.00 95.12 100 ASP A O 1
ATOM 764 N N . LEU A 1 101 ? 9.860 -11.392 8.765 1.00 95.56 101 LEU A N 1
ATOM 765 C CA . LEU A 1 101 ? 10.928 -12.263 8.285 1.00 95.56 101 LEU A CA 1
ATOM 766 C C . LEU A 1 101 ? 12.257 -11.514 8.146 1.00 95.56 101 LEU A C 1
ATOM 768 O O . LEU A 1 101 ? 13.288 -12.016 8.591 1.00 95.56 101 LEU A O 1
ATOM 772 N N . SER A 1 102 ? 12.255 -10.311 7.570 1.00 94.56 102 SER A N 1
ATOM 773 C CA . SER A 1 102 ? 13.471 -9.500 7.408 1.00 94.56 102 SER A CA 1
ATOM 774 C C . SER A 1 102 ? 14.093 -9.150 8.762 1.00 94.56 102 SER A C 1
ATOM 776 O O . SER A 1 102 ? 15.300 -9.307 8.947 1.00 94.56 102 SER A O 1
ATOM 778 N N . LYS A 1 103 ? 13.263 -8.792 9.752 1.00 94.06 103 LYS A N 1
ATOM 779 C CA . LYS A 1 103 ? 13.669 -8.514 11.140 1.00 94.06 103 LYS A CA 1
ATOM 780 C C . LYS A 1 103 ? 14.414 -9.681 11.799 1.00 94.06 103 LYS A C 1
ATOM 782 O O . LYS A 1 103 ? 15.244 -9.448 12.673 1.00 94.06 103 LYS A O 1
ATOM 787 N N . SER A 1 104 ? 14.157 -10.925 11.388 1.00 90.50 104 SER A N 1
ATOM 788 C CA . SER A 1 104 ? 14.834 -12.108 11.942 1.00 90.50 104 SER A CA 1
ATOM 789 C C . SER A 1 104 ? 16.309 -12.255 11.528 1.00 90.50 104 SER A C 1
ATOM 791 O O . SER A 1 104 ? 17.006 -13.110 12.070 1.00 90.50 104 SER A O 1
ATOM 793 N N . GLY A 1 105 ? 16.805 -11.445 10.582 1.00 87.31 105 GLY A N 1
ATOM 794 C CA . GLY A 1 105 ? 18.202 -11.490 10.128 1.00 87.31 105 GLY A CA 1
ATOM 795 C C . GLY A 1 105 ? 18.460 -12.375 8.908 1.00 87.31 105 GLY A C 1
ATOM 796 O O . GLY A 1 105 ? 19.564 -12.359 8.367 1.00 87.31 105 GLY A O 1
ATOM 797 N N . VAL A 1 106 ? 17.453 -13.105 8.421 1.00 87.44 106 VAL A N 1
ATOM 798 C CA . VAL A 1 106 ? 17.579 -14.043 7.286 1.00 87.44 106 VAL A CA 1
ATOM 799 C C . VAL A 1 106 ? 18.062 -13.357 6.000 1.00 87.44 106 VAL A C 1
ATOM 801 O O . VAL A 1 106 ? 18.708 -13.984 5.162 1.00 87.44 106 VAL A O 1
ATOM 804 N N . SER A 1 107 ? 17.776 -12.065 5.844 1.00 84.19 107 SER A N 1
ATOM 805 C CA . SER A 1 107 ? 18.158 -11.247 4.690 1.00 84.19 107 SER A CA 1
ATOM 806 C C . SER A 1 107 ? 19.453 -10.437 4.878 1.00 84.19 107 SER A C 1
ATOM 808 O O . SER A 1 107 ? 19.746 -9.591 4.032 1.00 84.19 107 SER A O 1
ATOM 810 N N . GLY A 1 108 ? 20.208 -10.666 5.960 1.00 89.75 108 GLY A N 1
ATOM 811 C CA . GLY A 1 108 ? 21.401 -9.893 6.339 1.00 89.75 108 GLY A CA 1
ATOM 812 C C . GLY A 1 108 ? 21.118 -8.788 7.367 1.00 89.75 108 GLY A C 1
ATOM 813 O O . GLY A 1 108 ? 19.966 -8.392 7.561 1.00 89.75 108 GLY A O 1
ATOM 814 N N . SER A 1 109 ? 22.175 -8.295 8.024 1.00 89.38 109 SER A N 1
ATOM 815 C CA . SER A 1 109 ? 22.099 -7.317 9.127 1.00 89.38 109 SER A CA 1
ATOM 816 C C . SER A 1 109 ? 21.409 -6.018 8.730 1.00 89.38 109 SER A C 1
ATOM 818 O O . SER A 1 109 ? 20.549 -5.534 9.460 1.00 89.38 109 SER A O 1
ATOM 820 N N . ASP A 1 110 ? 21.738 -5.486 7.555 1.00 90.56 110 ASP A N 1
ATOM 821 C CA . ASP A 1 110 ? 21.292 -4.154 7.139 1.00 90.56 110 ASP A CA 1
ATOM 822 C C . ASP A 1 110 ? 19.784 -4.143 6.874 1.00 90.56 110 ASP A C 1
ATOM 824 O O . ASP A 1 110 ? 19.059 -3.271 7.347 1.00 90.56 110 ASP A O 1
ATOM 828 N N . ARG A 1 111 ? 19.277 -5.181 6.196 1.00 88.75 111 ARG A N 1
ATOM 829 C CA . ARG A 1 111 ? 17.836 -5.360 5.970 1.00 88.75 111 ARG A CA 1
ATOM 830 C C . ARG A 1 111 ? 17.077 -5.658 7.259 1.00 88.75 111 ARG A C 1
ATOM 832 O O . ARG A 1 111 ? 15.940 -5.219 7.399 1.00 88.75 111 ARG A O 1
ATOM 839 N N . ALA A 1 112 ? 17.686 -6.377 8.200 1.00 93.50 112 ALA A N 1
ATOM 840 C CA . ALA A 1 112 ? 17.073 -6.620 9.502 1.00 93.50 112 ALA A CA 1
ATOM 841 C C . ALA A 1 112 ? 16.932 -5.328 10.312 1.00 93.50 112 ALA A C 1
ATOM 843 O O . ALA A 1 112 ? 15.875 -5.084 10.896 1.00 93.50 112 ALA A O 1
ATOM 844 N N . GLN A 1 113 ? 17.965 -4.482 10.293 1.00 94.75 113 GLN A N 1
ATOM 845 C CA . GLN A 1 113 ? 17.943 -3.176 10.939 1.00 94.75 113 GLN A CA 1
ATOM 846 C C . GLN A 1 113 ? 16.903 -2.251 10.288 1.00 94.75 113 GLN A C 1
ATOM 848 O O . GLN A 1 113 ? 16.052 -1.718 10.995 1.00 94.75 113 GLN A O 1
ATOM 853 N N . ALA A 1 114 ? 16.871 -2.160 8.955 1.00 93.25 114 ALA A N 1
ATOM 854 C CA . ALA A 1 114 ? 15.868 -1.369 8.236 1.00 93.25 114 ALA A CA 1
ATOM 855 C C . ALA A 1 114 ? 14.424 -1.851 8.498 1.00 93.25 114 ALA A C 1
ATOM 857 O O . ALA A 1 114 ? 13.509 -1.044 8.679 1.00 93.25 114 ALA A O 1
ATOM 858 N N . ALA A 1 115 ? 14.199 -3.170 8.565 1.00 95.25 115 ALA A N 1
ATOM 859 C CA . ALA A 1 115 ? 12.890 -3.732 8.900 1.00 95.25 115 ALA A CA 1
ATOM 860 C C . ALA A 1 115 ? 12.479 -3.415 10.345 1.00 95.25 115 ALA A C 1
ATOM 862 O O . ALA A 1 115 ? 11.315 -3.107 10.603 1.00 95.25 115 ALA A O 1
ATOM 863 N N . LYS A 1 116 ? 13.429 -3.456 11.287 1.00 95.94 116 LYS A N 1
ATOM 864 C CA . LYS A 1 116 ? 13.197 -3.072 12.682 1.00 95.94 116 LYS A CA 1
ATOM 865 C C . LYS A 1 116 ? 12.812 -1.596 12.792 1.00 95.94 116 LYS A C 1
ATOM 867 O O . LYS A 1 116 ? 11.793 -1.304 13.409 1.00 95.94 116 LYS A O 1
ATOM 872 N N . GLU A 1 117 ? 13.563 -0.706 12.149 1.00 96.38 117 GLU A N 1
ATOM 873 C CA . GLU A 1 117 ? 13.274 0.734 12.114 1.00 96.38 117 GLU A CA 1
ATOM 874 C C . GLU A 1 117 ? 11.896 1.017 11.508 1.00 96.38 117 GLU A C 1
ATOM 876 O O . GLU A 1 117 ? 11.110 1.770 12.079 1.00 96.38 117 GLU A O 1
ATOM 881 N N . THR A 1 118 ? 11.555 0.340 10.407 1.00 95.44 118 THR A N 1
ATOM 882 C CA . THR A 1 118 ? 10.235 0.459 9.769 1.00 95.44 118 THR A CA 1
ATOM 883 C C . THR A 1 118 ? 9.110 0.043 10.720 1.00 95.44 118 THR A C 1
ATOM 885 O O . THR A 1 118 ? 8.117 0.753 10.852 1.00 95.44 118 THR A O 1
ATOM 888 N N . LEU A 1 119 ? 9.254 -1.090 11.416 1.00 95.31 119 LEU A N 1
ATOM 889 C CA . LEU A 1 119 ? 8.245 -1.575 12.364 1.00 95.31 119 LEU A CA 1
ATOM 890 C C . LEU A 1 119 ? 8.121 -0.676 13.605 1.00 95.31 119 LEU A C 1
ATOM 892 O O . LEU A 1 119 ? 7.019 -0.497 14.125 1.00 95.31 119 LEU A O 1
ATOM 896 N N . GLU A 1 120 ? 9.230 -0.113 14.087 1.00 95.31 120 GLU A N 1
ATOM 897 C CA . GLU A 1 120 ? 9.240 0.846 15.197 1.00 95.31 120 GLU A CA 1
ATOM 898 C C . GLU A 1 120 ? 8.554 2.159 14.803 1.00 95.31 120 GLU A C 1
ATOM 900 O O . GLU A 1 120 ? 7.713 2.658 15.556 1.00 95.31 120 GLU A O 1
ATOM 905 N N . GLN A 1 121 ? 8.834 2.669 13.601 1.00 93.69 121 GLN A N 1
ATOM 906 C CA . GLN A 1 121 ? 8.177 3.850 13.049 1.00 93.69 121 GLN A CA 1
ATOM 907 C C . GLN A 1 121 ? 6.675 3.617 12.839 1.00 93.69 121 GLN A C 1
ATOM 909 O O . GLN A 1 121 ? 5.869 4.431 13.293 1.00 93.69 121 GLN A O 1
ATOM 914 N N . ASP A 1 122 ? 6.287 2.493 12.226 1.00 94.19 122 ASP A N 1
ATOM 915 C CA . ASP A 1 122 ? 4.882 2.112 12.037 1.00 94.19 122 ASP A CA 1
ATOM 916 C C . ASP A 1 122 ? 4.147 2.048 13.388 1.00 94.19 122 ASP A C 1
ATOM 918 O O . ASP A 1 122 ? 3.021 2.532 13.518 1.00 94.19 122 ASP A O 1
ATOM 922 N N . ASN A 1 123 ? 4.788 1.489 14.422 1.00 93.44 123 ASN A N 1
ATOM 923 C CA . ASN A 1 123 ? 4.207 1.410 15.760 1.00 93.44 123 ASN A CA 1
ATOM 924 C C . ASN A 1 123 ? 4.039 2.790 16.413 1.00 93.44 123 ASN A C 1
ATOM 926 O O . ASN A 1 123 ? 2.983 3.064 16.984 1.00 93.44 123 ASN A O 1
ATOM 930 N N . ALA A 1 124 ? 5.050 3.657 16.327 1.00 92.25 124 ALA A N 1
ATOM 931 C CA . ALA A 1 124 ? 4.986 5.006 16.885 1.00 92.25 124 ALA A CA 1
ATOM 932 C C . ALA A 1 124 ? 3.879 5.840 16.217 1.00 92.25 124 ALA A C 1
ATOM 934 O O . ALA A 1 124 ? 3.057 6.452 16.904 1.00 92.25 124 ALA A O 1
ATOM 935 N N . VAL A 1 125 ? 3.805 5.799 14.883 1.00 93.12 125 VAL A N 1
ATOM 936 C CA . VAL A 1 125 ? 2.765 6.483 14.101 1.00 93.12 125 VAL A CA 1
ATOM 937 C C . VAL A 1 125 ? 1.381 5.929 14.432 1.00 93.12 125 VAL A C 1
ATOM 939 O O . VAL A 1 125 ? 0.454 6.703 14.660 1.00 93.12 125 VAL A O 1
ATOM 942 N N . ARG A 1 126 ? 1.231 4.603 14.546 1.00 92.50 126 ARG A N 1
ATOM 943 C CA . ARG A 1 126 ? -0.029 3.973 14.960 1.00 92.50 126 ARG A CA 1
ATOM 944 C C . ARG A 1 126 ? -0.510 4.487 16.313 1.00 92.50 126 ARG A C 1
ATOM 946 O O . ARG A 1 126 ? -1.668 4.878 16.430 1.00 92.50 126 ARG A O 1
ATOM 953 N N . ILE A 1 127 ? 0.357 4.486 17.328 1.00 90.75 127 ILE A N 1
ATOM 954 C CA . ILE A 1 127 ? 0.010 4.987 18.668 1.00 90.75 127 ILE A CA 1
ATOM 955 C C . ILE A 1 127 ? -0.474 6.436 18.563 1.00 90.75 127 ILE A C 1
ATOM 957 O O . ILE A 1 127 ? -1.529 6.778 19.100 1.00 90.75 127 ILE A O 1
ATOM 961 N N . ARG A 1 128 ? 0.240 7.264 17.791 1.00 91.62 128 ARG A N 1
ATOM 962 C CA . ARG A 1 128 ? -0.112 8.669 17.595 1.00 91.62 128 ARG A CA 1
ATOM 963 C C . ARG A 1 128 ? -1.463 8.857 16.899 1.00 91.62 128 ARG A C 1
ATOM 965 O O . ARG A 1 128 ? -2.263 9.666 17.363 1.00 91.62 128 ARG A O 1
ATOM 972 N N . ILE A 1 129 ? -1.745 8.100 15.836 1.00 92.44 129 ILE A N 1
ATOM 973 C CA . ILE A 1 129 ? -3.033 8.118 15.120 1.00 92.44 129 ILE A CA 1
ATOM 974 C C . ILE A 1 129 ? -4.184 7.825 16.087 1.00 92.44 129 ILE A C 1
ATOM 976 O O . ILE A 1 129 ? -5.161 8.576 16.128 1.00 92.44 129 ILE A O 1
ATOM 980 N N . ARG A 1 130 ? -4.060 6.766 16.898 1.00 90.81 130 ARG A N 1
ATOM 981 C CA . ARG A 1 130 ? -5.095 6.383 17.870 1.00 90.81 130 ARG A CA 1
ATOM 982 C C . ARG A 1 130 ? -5.351 7.494 18.883 1.00 90.81 130 ARG A C 1
ATOM 984 O O . ARG A 1 130 ? -6.501 7.880 19.077 1.00 90.81 130 ARG A O 1
ATOM 991 N N . GLN A 1 131 ? -4.288 8.034 19.480 1.00 89.69 131 GLN A N 1
ATOM 992 C CA . GLN A 1 131 ? -4.384 9.120 20.458 1.00 89.69 131 GLN A CA 1
ATOM 993 C C . GLN A 1 131 ? -5.067 10.356 19.866 1.00 89.69 131 GLN A C 1
ATOM 995 O O . GLN A 1 131 ? -5.973 10.905 20.482 1.00 89.69 131 GLN A O 1
ATOM 1000 N N . VAL A 1 132 ? -4.682 10.769 18.654 1.00 91.38 132 VAL A N 1
ATOM 1001 C CA . VAL A 1 132 ? -5.264 11.945 17.989 1.00 91.38 132 VAL A CA 1
ATOM 1002 C C . VAL A 1 132 ? -6.742 11.741 17.661 1.00 91.38 132 VAL A C 1
ATOM 1004 O O . VAL A 1 132 ? -7.532 12.667 17.841 1.00 91.38 132 VAL A O 1
ATOM 1007 N N . LEU A 1 133 ? -7.141 10.551 17.200 1.00 92.56 133 LEU A N 1
ATOM 1008 C CA . LEU A 1 133 ? -8.550 10.266 16.922 1.00 92.56 133 LEU A CA 1
ATOM 1009 C C . LEU A 1 133 ? -9.385 10.257 18.204 1.00 92.56 133 LEU A C 1
ATOM 1011 O O . LEU A 1 133 ? -10.427 10.907 18.258 1.00 92.56 133 LEU A O 1
ATOM 1015 N N . LEU A 1 134 ? -8.923 9.542 19.232 1.00 91.81 134 LEU A N 1
ATOM 1016 C CA . LEU A 1 134 ? -9.629 9.443 20.507 1.00 91.81 134 LEU A CA 1
ATOM 1017 C C . LEU A 1 134 ? -9.742 10.804 21.191 1.00 91.81 134 LEU A C 1
ATOM 1019 O O . LEU A 1 134 ? -10.841 11.165 21.608 1.00 91.81 134 LEU A O 1
ATOM 1023 N N . GLN A 1 135 ? -8.658 11.585 21.237 1.00 91.88 135 GLN A N 1
ATOM 1024 C CA . GLN A 1 135 ? -8.688 12.940 21.788 1.00 91.88 135 GLN A CA 1
ATOM 1025 C C . GLN A 1 135 ? -9.698 13.812 21.036 1.00 91.88 135 GLN A C 1
ATOM 1027 O O . GLN A 1 135 ? -10.538 14.440 21.664 1.00 91.88 135 GLN A O 1
ATOM 1032 N N . ALA A 1 136 ? -9.708 13.783 19.698 1.00 92.00 136 ALA A N 1
ATOM 1033 C CA . ALA A 1 136 ? -10.652 14.580 18.912 1.00 92.00 136 ALA A CA 1
ATOM 1034 C C . ALA A 1 136 ? -12.128 14.223 19.188 1.00 92.00 136 ALA A C 1
ATOM 1036 O O . ALA A 1 136 ? -13.006 15.085 19.110 1.00 92.00 136 ALA A O 1
ATOM 1037 N N . ILE A 1 137 ? -12.415 12.955 19.497 1.00 92.69 137 ILE A N 1
ATOM 1038 C CA . ILE A 1 137 ? -13.759 12.479 19.851 1.00 92.69 137 ILE A CA 1
ATOM 1039 C C . ILE A 1 137 ? -14.118 12.899 21.280 1.00 92.69 137 ILE A C 1
ATOM 1041 O O . ILE A 1 137 ? -15.227 13.388 21.507 1.00 92.69 137 ILE A O 1
ATOM 1045 N N . VAL A 1 138 ? -13.187 12.754 22.223 1.00 92.56 138 VAL A N 1
ATOM 1046 C CA . VAL A 1 138 ? -13.351 13.182 23.618 1.00 92.56 138 VAL A CA 1
ATOM 1047 C C . VAL A 1 138 ? -13.549 14.692 23.716 1.00 92.56 138 VAL A C 1
ATOM 1049 O O . VAL A 1 138 ? -14.522 15.120 24.323 1.00 92.56 138 VAL A O 1
ATOM 1052 N N . ASP A 1 139 ? -12.723 15.498 23.055 1.00 92.00 139 ASP A N 1
ATOM 1053 C CA . ASP A 1 139 ? -12.843 16.960 23.076 1.00 92.00 139 ASP A CA 1
ATOM 1054 C C . ASP A 1 139 ? -14.222 17.418 22.587 1.00 92.00 139 ASP A C 1
ATOM 1056 O O . ASP A 1 139 ? -14.794 18.385 23.090 1.00 92.00 139 ASP A O 1
ATOM 1060 N N . ARG A 1 140 ? -14.782 16.711 21.598 1.00 91.56 140 ARG A N 1
ATOM 1061 C CA . ARG A 1 140 ? -16.041 17.095 20.956 1.00 91.56 140 ARG A CA 1
ATOM 1062 C C . ARG A 1 140 ? -17.288 16.583 21.673 1.00 91.56 140 ARG A C 1
ATOM 1064 O O . ARG A 1 140 ? -18.332 17.232 21.591 1.00 91.56 140 ARG A O 1
ATOM 1071 N N . PHE A 1 141 ? -17.226 15.411 22.300 1.00 90.94 141 PHE A N 1
ATOM 1072 C CA . PHE A 1 141 ? -18.415 14.731 22.835 1.00 90.94 141 PHE A CA 1
ATOM 1073 C C . PHE A 1 141 ? -18.296 14.293 24.293 1.00 90.94 141 PHE A C 1
ATOM 1075 O O . PHE A 1 141 ? -19.305 13.893 24.881 1.00 90.94 141 PHE A O 1
ATOM 1082 N N . GLY A 1 142 ? -17.091 14.340 24.852 1.00 89.12 142 GLY A N 1
ATOM 1083 C CA . GLY A 1 142 ? -16.816 14.037 26.244 1.00 89.12 142 GLY A CA 1
ATOM 1084 C C . GLY A 1 142 ? -17.454 15.050 27.184 1.00 89.12 142 GLY A C 1
ATOM 1085 O O . GLY A 1 142 ? -17.838 16.158 26.789 1.00 89.12 142 GLY A O 1
ATOM 1086 N N . ASP A 1 143 ? -17.596 14.627 28.434 1.00 86.38 143 ASP A N 1
ATOM 1087 C CA . ASP A 1 143 ? -18.043 15.488 29.517 1.00 86.38 143 ASP A CA 1
ATOM 1088 C C . ASP A 1 143 ? -17.044 16.633 29.737 1.00 86.38 143 ASP A C 1
ATOM 1090 O O . ASP A 1 143 ? -15.869 16.402 30.008 1.00 86.38 143 ASP A O 1
ATOM 1094 N N . GLN A 1 144 ? -17.509 17.871 29.577 1.00 83.06 144 GLN A N 1
ATOM 1095 C CA . GLN A 1 144 ? -16.648 19.056 29.640 1.00 83.06 144 GLN A CA 1
ATOM 1096 C C . GLN A 1 144 ? -16.260 19.406 31.081 1.00 83.06 144 GLN A C 1
ATOM 1098 O O . GLN A 1 144 ? -15.267 20.097 31.295 1.00 83.06 144 GLN A O 1
ATOM 1103 N N . ASP A 1 145 ? -17.012 18.893 32.058 1.00 84.75 145 ASP A N 1
ATOM 1104 C CA . ASP A 1 145 ? -16.711 19.052 33.481 1.00 84.75 145 ASP A CA 1
ATOM 1105 C C . ASP A 1 145 ? -15.609 18.078 33.954 1.00 84.75 145 ASP A C 1
ATOM 1107 O O . ASP A 1 145 ? -15.118 18.193 35.077 1.00 84.75 145 ASP A O 1
ATOM 1111 N N . ASP A 1 146 ? -15.184 17.141 33.094 1.00 83.81 146 ASP A N 1
ATOM 1112 C CA . ASP A 1 146 ? -14.141 16.145 33.364 1.00 83.81 146 ASP A CA 1
ATOM 1113 C C . ASP A 1 146 ? -13.149 16.039 32.186 1.00 83.81 146 ASP A C 1
ATOM 1115 O O . ASP A 1 146 ? -13.145 15.054 31.435 1.00 83.81 146 ASP A O 1
ATOM 1119 N N . PRO A 1 147 ? -12.321 17.079 31.967 1.00 83.44 147 PRO A N 1
ATOM 1120 C CA . PRO A 1 147 ? -11.361 17.085 30.875 1.00 83.44 147 PRO A CA 1
ATOM 1121 C C . PRO A 1 147 ? -10.285 16.020 31.107 1.00 83.44 147 PRO A C 1
ATOM 1123 O O . PRO A 1 147 ? -9.629 15.985 32.151 1.00 83.44 147 PRO A O 1
ATOM 1126 N N . ILE A 1 148 ? -10.064 15.181 30.096 1.00 89.00 148 ILE A N 1
ATOM 1127 C CA . ILE A 1 148 ? -9.018 14.157 30.102 1.00 89.00 148 ILE A CA 1
ATOM 1128 C C . ILE A 1 148 ? -8.026 14.386 28.963 1.00 89.00 148 ILE A C 1
ATOM 1130 O O . ILE A 1 148 ? -8.402 14.716 27.836 1.00 89.00 148 ILE A O 1
ATOM 1134 N N . ASP A 1 149 ? -6.750 14.161 29.263 1.00 89.19 149 ASP A N 1
ATOM 1135 C CA . ASP A 1 149 ? -5.678 14.139 28.272 1.00 89.19 149 ASP A CA 1
ATOM 1136 C C . ASP A 1 149 ? -5.3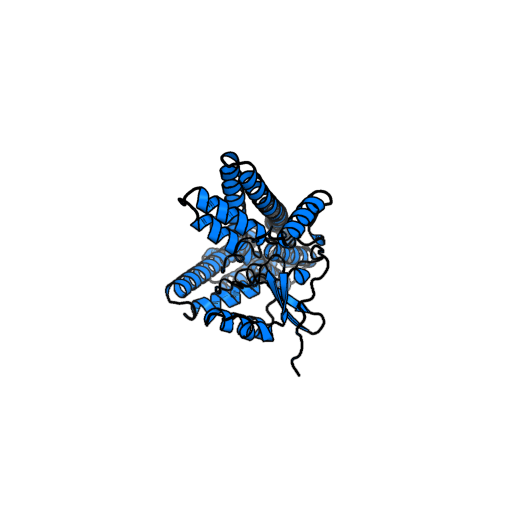73 12.686 27.886 1.00 89.19 149 ASP A C 1
ATOM 1138 O O . ASP A 1 149 ? -4.678 11.963 28.602 1.00 89.19 149 ASP A O 1
ATOM 1142 N N . ILE A 1 150 ? -5.918 12.252 26.749 1.00 89.31 150 ILE A N 1
ATOM 1143 C CA . ILE A 1 150 ? -5.699 10.922 26.174 1.00 89.31 150 ILE A CA 1
ATOM 1144 C C . ILE A 1 150 ? -4.235 10.736 25.760 1.00 89.31 150 ILE A C 1
ATOM 1146 O O . ILE A 1 150 ? -3.720 9.618 25.803 1.00 89.31 150 ILE A O 1
ATOM 1150 N N . ALA A 1 151 ? -3.539 11.806 25.362 1.00 82.56 151 ALA A N 1
ATOM 1151 C CA . ALA A 1 151 ? -2.165 11.708 24.877 1.00 82.56 151 ALA A CA 1
ATOM 1152 C C . ALA A 1 151 ? -1.164 11.372 25.995 1.00 82.56 151 ALA A C 1
ATOM 1154 O O . ALA A 1 151 ? -0.112 10.795 25.714 1.00 82.56 151 ALA A O 1
ATOM 1155 N N . ALA A 1 152 ? -1.502 11.685 27.248 1.00 86.38 152 ALA A N 1
ATOM 1156 C CA . ALA A 1 152 ? -0.704 11.357 28.428 1.00 86.38 152 ALA A CA 1
ATOM 1157 C C . ALA A 1 152 ? -0.914 9.920 28.948 1.00 86.38 152 ALA A C 1
ATOM 1159 O O . ALA A 1 152 ? -0.245 9.508 29.897 1.00 86.38 152 ALA A O 1
ATOM 1160 N N . MET A 1 153 ? -1.841 9.159 28.358 1.00 88.31 153 MET A N 1
ATOM 1161 C CA . MET A 1 153 ? -2.231 7.828 28.823 1.00 88.31 153 MET A CA 1
ATOM 1162 C C . MET A 1 153 ? -1.665 6.716 27.933 1.00 88.31 153 MET A C 1
ATOM 1164 O O . MET A 1 153 ? -1.459 6.891 26.728 1.00 88.31 153 MET A O 1
ATOM 1168 N N . ASP A 1 154 ? -1.454 5.538 28.527 1.00 88.75 154 ASP A N 1
ATOM 1169 C CA . ASP A 1 154 ? -1.290 4.310 27.749 1.00 88.75 154 ASP A CA 1
ATOM 1170 C C . ASP A 1 154 ? -2.608 3.907 27.061 1.00 88.75 154 ASP A C 1
ATOM 1172 O O . ASP A 1 154 ? -3.678 4.437 27.361 1.00 88.75 154 ASP A O 1
ATOM 1176 N N . GLU A 1 155 ? -2.538 2.968 26.114 1.00 82.00 155 GLU A N 1
ATOM 1177 C CA . GLU A 1 155 ? -3.687 2.568 25.289 1.00 82.00 155 GLU A CA 1
ATOM 1178 C C . GLU A 1 155 ? -4.882 2.070 26.114 1.00 82.00 155 GLU A C 1
ATOM 1180 O O . GLU A 1 155 ? -6.028 2.420 25.823 1.00 82.00 155 GLU A O 1
ATOM 1185 N N . GLN A 1 156 ? -4.630 1.269 27.150 1.00 84.31 156 GLN A N 1
ATOM 1186 C CA . GLN A 1 156 ? -5.702 0.675 27.939 1.00 84.31 156 GLN A CA 1
ATOM 1187 C C . GLN A 1 156 ? -6.368 1.735 28.820 1.00 84.31 156 GLN A C 1
ATOM 1189 O O . GLN A 1 156 ? -7.598 1.810 28.877 1.00 84.31 156 GLN A O 1
ATOM 1194 N N . ALA A 1 157 ? -5.568 2.579 29.474 1.00 87.50 157 ALA A N 1
ATOM 1195 C CA . ALA A 1 157 ? -6.050 3.688 30.284 1.00 87.50 157 ALA A CA 1
ATOM 1196 C C . ALA A 1 157 ? -6.815 4.718 29.438 1.00 87.50 157 ALA A C 1
ATOM 1198 O O . ALA A 1 157 ? -7.902 5.142 29.836 1.00 87.50 157 ALA A O 1
ATOM 1199 N N . ALA A 1 158 ? -6.307 5.049 28.246 1.00 87.62 158 ALA A N 1
ATOM 1200 C CA . ALA A 1 158 ? -6.949 5.951 27.293 1.00 87.62 158 ALA A CA 1
ATOM 1201 C C . ALA A 1 158 ? -8.357 5.481 26.907 1.00 87.62 158 ALA A C 1
ATOM 1203 O O . ALA A 1 158 ? -9.306 6.262 26.958 1.00 87.62 158 ALA A O 1
ATOM 1204 N N . MET A 1 159 ? -8.519 4.200 26.561 1.00 86.56 159 MET A N 1
ATOM 1205 C CA . MET A 1 159 ? -9.821 3.647 26.173 1.00 86.56 159 MET A CA 1
ATOM 1206 C C . MET A 1 159 ? -10.826 3.641 27.329 1.00 86.56 159 MET A C 1
ATOM 1208 O O . MET A 1 159 ? -11.988 4.004 27.139 1.00 86.56 159 MET A O 1
ATOM 1212 N N . VAL A 1 160 ? -10.385 3.274 28.536 1.00 86.62 160 VAL A N 1
ATOM 1213 C CA . VAL A 1 160 ? -11.237 3.298 29.737 1.00 86.62 160 VAL A CA 1
ATOM 1214 C C . VAL A 1 160 ? -11.671 4.728 30.064 1.00 86.62 160 VAL A C 1
ATOM 1216 O O . VAL A 1 160 ? -12.853 4.976 30.318 1.00 86.62 160 VAL A O 1
ATOM 1219 N N . ALA A 1 161 ? -10.739 5.682 30.022 1.00 88.25 161 ALA A N 1
ATOM 1220 C CA . ALA A 1 161 ? -11.031 7.088 30.262 1.00 88.25 161 ALA A CA 1
ATOM 1221 C C . ALA A 1 161 ? -11.997 7.649 29.207 1.00 88.25 161 ALA A C 1
ATOM 1223 O O . ALA A 1 161 ? -12.988 8.281 29.578 1.00 88.25 161 ALA A O 1
ATOM 1224 N N . ALA A 1 162 ? -11.775 7.344 27.923 1.00 88.69 162 ALA A N 1
ATOM 1225 C CA . ALA A 1 162 ? -12.664 7.728 26.830 1.00 88.69 162 ALA A CA 1
ATOM 1226 C C . ALA A 1 162 ? -14.087 7.186 27.037 1.00 88.69 162 ALA A C 1
ATOM 1228 O O . ALA A 1 162 ? -15.049 7.944 26.945 1.00 88.69 162 ALA A O 1
ATOM 1229 N N . GLY A 1 163 ? -14.247 5.907 27.393 1.00 87.19 163 GLY A N 1
ATOM 1230 C CA . GLY A 1 163 ? -15.567 5.315 27.649 1.00 87.19 163 GLY A CA 1
ATOM 1231 C C . GLY A 1 163 ? -16.324 5.991 28.788 1.00 87.19 163 GLY A C 1
ATOM 1232 O O . GLY A 1 163 ? -17.523 6.254 28.677 1.00 87.19 163 GLY A O 1
ATOM 1233 N N . ARG A 1 164 ? -15.610 6.340 29.862 1.00 88.62 164 ARG A N 1
ATOM 1234 C CA . ARG A 1 164 ? -16.169 7.047 31.018 1.00 88.62 164 ARG A CA 1
ATOM 1235 C C . ARG A 1 164 ? -16.713 8.424 30.632 1.00 88.62 164 ARG A C 1
ATOM 1237 O O . ARG A 1 164 ? -17.883 8.698 30.898 1.00 88.62 164 ARG A O 1
ATOM 1244 N N . VAL A 1 165 ? -15.906 9.260 29.974 1.00 91.44 165 VAL A N 1
ATOM 1245 C CA . VAL A 1 165 ? -16.310 10.636 29.616 1.00 91.44 165 VAL A CA 1
ATOM 1246 C C . VAL A 1 165 ? -17.311 10.676 28.460 1.00 91.44 165 VAL A C 1
ATOM 1248 O O . VAL A 1 165 ? -18.143 11.578 28.390 1.00 91.44 165 VAL A O 1
ATOM 1251 N N . LEU A 1 166 ? -17.299 9.677 27.573 1.00 91.50 166 LEU A N 1
ATOM 1252 C CA . LEU A 1 166 ? -18.252 9.568 26.466 1.00 91.50 166 LEU A CA 1
ATOM 1253 C C . LEU A 1 166 ? -19.577 8.904 26.867 1.00 91.50 166 LEU A C 1
ATOM 1255 O O . LEU A 1 166 ? -20.535 8.930 26.091 1.00 91.50 166 LEU A O 1
ATOM 1259 N N . GLY A 1 167 ? -19.691 8.352 28.080 1.00 88.44 167 GLY A N 1
ATOM 1260 C CA . GLY A 1 167 ? -20.895 7.650 28.532 1.00 88.44 167 GLY A CA 1
ATOM 1261 C C . GLY A 1 167 ? -22.159 8.520 28.506 1.00 88.44 167 GLY A C 1
ATOM 1262 O O . GLY A 1 167 ? -23.245 8.044 28.167 1.00 88.44 167 GLY A O 1
ATOM 1263 N N . GLY A 1 168 ? -22.031 9.819 28.799 1.00 88.75 168 GLY A N 1
ATOM 1264 C CA . GLY A 1 168 ? -23.133 10.777 28.674 1.00 88.75 168 GLY A CA 1
ATOM 1265 C C . GLY A 1 168 ? -23.598 10.966 27.227 1.00 88.75 168 GLY A C 1
ATOM 1266 O O . GLY A 1 168 ? -24.802 11.003 26.964 1.00 88.75 168 GLY A O 1
ATOM 1267 N N . PHE A 1 169 ? -22.658 11.039 26.281 1.00 90.50 169 PHE A N 1
ATOM 1268 C CA . PHE A 1 169 ? -22.959 11.106 24.852 1.00 90.50 169 PHE A CA 1
ATOM 1269 C C . PHE A 1 169 ? -23.632 9.822 24.359 1.00 90.50 169 PHE A C 1
ATOM 1271 O O . PHE A 1 169 ? -24.682 9.915 23.722 1.00 90.50 169 PHE A O 1
ATOM 1278 N N . ALA A 1 170 ? -23.097 8.649 24.720 1.00 90.25 170 ALA A N 1
ATOM 1279 C CA . ALA A 1 170 ? -23.647 7.353 24.320 1.00 90.25 170 ALA A CA 1
ATOM 1280 C C . ALA A 1 170 ? -25.131 7.236 24.710 1.00 90.25 170 ALA A C 1
ATOM 1282 O O . ALA A 1 170 ? -25.985 7.013 23.851 1.00 90.25 170 ALA A O 1
ATOM 1283 N N . ARG A 1 171 ? -25.456 7.539 25.980 1.00 90.62 171 ARG A N 1
ATOM 1284 C CA . ARG A 1 171 ? -26.839 7.526 26.490 1.00 90.62 171 ARG A CA 1
ATOM 1285 C C . ARG A 1 171 ? -27.767 8.467 25.722 1.00 90.62 171 ARG A C 1
ATOM 1287 O O . ARG A 1 171 ? -28.881 8.077 25.392 1.00 90.62 171 ARG A O 1
ATOM 1294 N N . ARG A 1 172 ? -27.323 9.693 25.411 1.00 91.50 172 ARG A N 1
ATOM 1295 C CA . ARG A 1 172 ? -28.132 10.672 24.654 1.00 91.50 172 ARG A CA 1
ATOM 1296 C C . ARG A 1 172 ? -28.407 10.240 23.216 1.00 91.50 172 ARG A C 1
ATOM 1298 O O . ARG A 1 172 ? -29.383 10.700 22.638 1.00 91.50 172 ARG A O 1
ATOM 1305 N N . GLN A 1 173 ? -27.524 9.441 22.623 1.00 91.50 173 GLN A N 1
ATOM 1306 C CA . GLN A 1 173 ? -27.675 8.942 21.254 1.00 91.50 173 GLN A CA 1
ATOM 1307 C C . GLN A 1 173 ? -28.305 7.539 21.192 1.00 91.50 173 GLN A C 1
ATOM 1309 O O . GLN A 1 173 ? -28.490 7.014 20.102 1.00 91.50 173 GLN A O 1
ATOM 1314 N N . GLY A 1 174 ? -28.660 6.941 22.336 1.00 88.06 174 GLY A N 1
ATOM 1315 C CA . GLY A 1 174 ? -29.284 5.616 22.389 1.00 88.06 174 GLY A CA 1
ATOM 1316 C C . GLY A 1 174 ? -28.311 4.441 22.246 1.00 88.06 174 GLY A C 1
ATOM 1317 O O . GLY A 1 174 ? -28.757 3.320 22.022 1.00 88.06 174 GLY A O 1
ATOM 1318 N N . PHE A 1 175 ? -27.005 4.671 22.399 1.00 88.50 175 PHE A N 1
ATOM 1319 C CA . PHE A 1 175 ? -26.001 3.608 22.447 1.00 88.50 175 PHE A CA 1
ATOM 1320 C C . PHE A 1 175 ? -25.800 3.086 23.870 1.00 88.50 175 PHE A C 1
ATOM 1322 O O . PHE A 1 175 ? -25.855 3.847 24.843 1.00 88.50 175 PHE A O 1
ATOM 1329 N N . SER A 1 176 ? -25.470 1.798 23.991 1.00 86.00 176 SER A N 1
ATOM 1330 C CA . SER A 1 176 ? -24.771 1.315 25.187 1.00 86.00 176 SER A CA 1
ATOM 1331 C C . SER A 1 176 ? -23.326 1.836 25.203 1.00 86.00 176 SER A C 1
ATOM 1333 O O . SER A 1 176 ? -22.747 2.131 24.155 1.00 86.00 176 SER A O 1
ATOM 1335 N N . GLY A 1 177 ? -22.736 1.963 26.396 1.00 81.25 177 GLY A N 1
ATOM 1336 C CA . GLY A 1 177 ? -21.333 2.373 26.533 1.00 81.25 177 GLY A CA 1
ATOM 1337 C C . GLY A 1 177 ? -20.376 1.417 25.813 1.00 81.25 177 GLY A C 1
ATOM 1338 O O . GLY A 1 177 ? -19.477 1.875 25.114 1.00 81.25 177 GLY A O 1
ATOM 1339 N N . ASP A 1 178 ? -20.636 0.111 25.908 1.00 85.75 178 ASP A N 1
ATOM 1340 C CA . ASP A 1 178 ? -19.814 -0.932 25.286 1.00 85.75 178 ASP A CA 1
ATOM 1341 C C . ASP A 1 178 ? -19.850 -0.850 23.755 1.00 85.75 178 ASP A C 1
ATOM 1343 O O . ASP A 1 178 ? -18.801 -0.850 23.121 1.00 85.75 178 ASP A O 1
ATOM 1347 N N . GLN A 1 179 ? -21.032 -0.652 23.153 1.00 89.06 179 GLN A N 1
ATOM 1348 C CA . GLN A 1 179 ? -21.153 -0.471 21.698 1.00 89.06 179 GLN A CA 1
ATOM 1349 C C . GLN A 1 179 ? -20.345 0.724 21.189 1.00 89.06 179 GLN A C 1
ATOM 1351 O O . GLN A 1 179 ? -19.687 0.633 20.154 1.00 89.06 179 GLN A O 1
ATOM 1356 N N . LEU A 1 180 ? -20.383 1.852 21.906 1.00 88.94 180 LEU A N 1
ATOM 1357 C CA . LEU A 1 180 ? -19.596 3.021 21.525 1.00 88.94 180 LEU A CA 1
ATOM 1358 C C . LEU A 1 180 ? -18.098 2.710 21.593 1.00 88.94 180 LEU A C 1
ATOM 1360 O O . LEU A 1 180 ? -17.366 3.051 20.668 1.00 88.94 180 LEU A O 1
ATOM 1364 N N . ILE A 1 181 ? -17.645 2.050 22.659 1.00 87.88 181 ILE A N 1
ATOM 1365 C CA . ILE A 1 181 ? -16.241 1.661 22.808 1.00 87.88 181 ILE A CA 1
ATOM 1366 C C . ILE A 1 181 ? -15.801 0.704 21.700 1.00 87.88 181 ILE A C 1
ATOM 1368 O O . ILE A 1 181 ? -14.750 0.932 21.103 1.00 87.88 181 ILE A O 1
ATOM 1372 N N . ASP A 1 182 ? -16.610 -0.299 21.367 1.00 90.56 182 ASP A N 1
ATOM 1373 C CA . ASP A 1 182 ? -16.314 -1.243 20.288 1.00 90.56 182 ASP A CA 1
ATOM 1374 C C . ASP A 1 182 ? -16.160 -0.529 18.939 1.00 90.56 182 ASP A C 1
ATOM 1376 O O . ASP A 1 182 ? -15.188 -0.772 18.219 1.00 90.56 182 ASP A O 1
ATOM 1380 N N . HIS A 1 183 ? -17.052 0.420 18.625 1.00 92.06 183 HIS A N 1
ATOM 1381 C CA . HIS A 1 183 ? -16.948 1.236 17.411 1.00 92.06 183 HIS A CA 1
ATOM 1382 C C . HIS A 1 183 ? -15.656 2.064 17.386 1.00 92.06 183 HIS A C 1
ATOM 1384 O O . HIS A 1 183 ? -14.997 2.157 16.352 1.00 92.06 183 HIS A O 1
ATOM 1390 N N . LEU A 1 184 ? -15.253 2.649 18.518 1.00 90.50 184 LEU A N 1
ATOM 1391 C CA . LEU A 1 184 ? -14.013 3.427 18.613 1.00 90.50 184 LEU A CA 1
ATOM 1392 C C . LEU A 1 184 ? -12.766 2.550 18.456 1.00 90.50 184 LEU A C 1
ATOM 1394 O O . LEU A 1 184 ? -11.819 2.944 17.771 1.00 90.50 184 LEU A O 1
ATOM 1398 N N . ILE A 1 185 ? -12.762 1.355 19.049 1.00 90.81 185 ILE A N 1
ATOM 1399 C CA . ILE A 1 185 ? -11.675 0.380 18.894 1.00 90.81 185 ILE A CA 1
ATOM 1400 C C . ILE A 1 185 ? -11.568 -0.064 17.436 1.00 90.81 185 ILE A C 1
ATOM 1402 O O . ILE A 1 185 ? -10.468 -0.131 16.888 1.00 90.81 185 ILE A O 1
ATOM 1406 N N . GLU A 1 186 ? -12.692 -0.365 16.787 1.00 93.81 186 GLU A N 1
ATOM 1407 C CA . GLU A 1 186 ? -12.685 -0.745 15.378 1.00 93.81 186 GLU A CA 1
ATOM 1408 C C . GLU A 1 186 ? -12.204 0.422 14.508 1.00 93.81 186 GLU A C 1
ATOM 1410 O O . GLU A 1 186 ? -11.298 0.239 13.697 1.00 93.81 186 GLU A O 1
ATOM 1415 N N . TRP A 1 187 ? -12.719 1.636 14.721 1.00 94.31 187 TRP A N 1
ATOM 1416 C CA . TRP A 1 187 ? -12.326 2.805 13.937 1.00 94.31 187 TRP A CA 1
ATOM 1417 C C . TRP A 1 187 ? -10.837 3.099 14.041 1.00 94.31 187 TRP A C 1
ATOM 1419 O O . TRP A 1 187 ? -10.157 3.209 13.020 1.00 94.31 187 TRP A O 1
ATOM 1429 N N . THR A 1 188 ? -10.322 3.172 15.267 1.00 91.81 188 THR A N 1
ATOM 1430 C CA . THR A 1 188 ? -8.903 3.432 15.516 1.00 91.81 188 THR A CA 1
ATOM 1431 C C . THR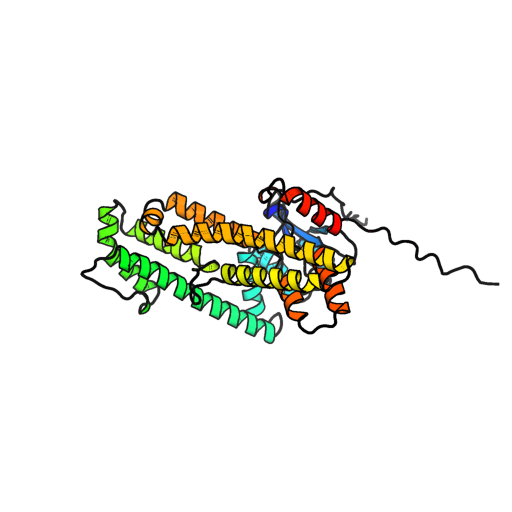 A 1 188 ? -8.009 2.392 14.849 1.00 91.81 188 THR A C 1
ATOM 1433 O O . THR A 1 188 ? -7.009 2.785 14.258 1.00 91.81 188 THR A O 1
ATOM 1436 N N . ARG A 1 189 ? -8.392 1.105 14.862 1.00 92.50 189 ARG A N 1
ATOM 1437 C CA . ARG A 1 189 ? -7.667 0.015 14.185 1.00 92.50 189 ARG A CA 1
ATOM 1438 C C . ARG A 1 189 ? -7.731 0.089 12.667 1.00 92.50 189 ARG A C 1
ATOM 1440 O O . ARG A 1 189 ? -6.736 -0.192 12.004 1.00 92.50 189 ARG A O 1
ATOM 1447 N N . LEU A 1 190 ? -8.889 0.441 12.112 1.00 95.25 190 LEU A N 1
ATOM 1448 C CA . LEU A 1 190 ? -9.067 0.519 10.665 1.00 95.25 190 LEU A CA 1
ATOM 1449 C C . LEU A 1 190 ? -8.162 1.585 10.059 1.00 95.25 190 LEU A C 1
ATOM 1451 O O . LEU A 1 190 ? -7.514 1.315 9.056 1.00 95.25 190 LEU A O 1
ATOM 1455 N N . VAL A 1 191 ? -8.070 2.764 10.677 1.00 94.94 191 VAL A N 1
ATOM 1456 C CA . VAL A 1 191 ? -7.348 3.899 10.083 1.00 94.94 191 VAL A CA 1
ATOM 1457 C C . VAL A 1 191 ? -5.831 3.853 10.265 1.00 94.94 191 VAL A C 1
ATOM 1459 O O . VAL A 1 191 ? -5.152 4.653 9.639 1.00 94.94 191 VAL A O 1
ATOM 1462 N N . GLU A 1 192 ? -5.257 2.941 11.056 1.00 94.06 192 GLU A N 1
ATOM 1463 C CA . GLU A 1 192 ? -3.801 2.906 11.330 1.00 94.06 192 GLU A CA 1
ATOM 1464 C C . GLU A 1 192 ? -2.910 2.857 10.079 1.00 94.06 192 GLU A C 1
ATOM 1466 O O . GLU A 1 192 ? -1.918 3.587 10.039 1.00 94.06 192 GLU A O 1
ATOM 1471 N N . PRO A 1 193 ? -3.221 2.051 9.041 1.00 95.31 193 PRO A N 1
ATOM 1472 C CA . PRO A 1 193 ? -2.395 1.989 7.836 1.00 95.31 193 PRO A CA 1
ATOM 1473 C C . PRO A 1 193 ? -2.370 3.303 7.044 1.00 95.31 193 PRO A C 1
ATOM 1475 O O . PRO A 1 193 ? -1.398 3.590 6.344 1.00 95.31 193 PRO A O 1
ATOM 1478 N N . ILE A 1 194 ? -3.437 4.098 7.154 1.00 95.88 194 ILE A N 1
ATOM 1479 C CA . ILE A 1 194 ? -3.653 5.336 6.397 1.00 95.88 194 ILE A CA 1
ATOM 1480 C C . ILE A 1 194 ? -3.235 6.569 7.199 1.00 95.88 194 ILE A C 1
ATOM 1482 O O . ILE A 1 194 ? -2.592 7.485 6.683 1.00 95.88 194 ILE A O 1
ATOM 1486 N N . GLY A 1 195 ? -3.638 6.607 8.462 1.00 94.50 195 GLY A N 1
ATOM 1487 C CA . GLY A 1 195 ? -3.536 7.757 9.335 1.00 94.50 195 GLY A CA 1
ATOM 1488 C C . GLY A 1 195 ? -4.262 8.998 8.817 1.00 94.50 195 GLY A C 1
ATOM 1489 O O . GLY A 1 195 ? -5.202 8.925 8.023 1.00 94.50 195 GLY A O 1
ATOM 1490 N N . PHE A 1 196 ? -3.800 10.159 9.259 1.00 91.94 196 PHE A N 1
ATOM 1491 C CA . PHE A 1 196 ? -4.408 11.463 8.998 1.00 91.94 196 PHE A CA 1
ATOM 1492 C C . PHE A 1 196 ? -3.449 12.377 8.217 1.00 91.94 196 PHE A C 1
ATOM 1494 O O . PHE A 1 196 ? -2.257 12.075 8.133 1.00 91.94 196 PHE A O 1
ATOM 1501 N N . PRO A 1 197 ? -3.939 13.460 7.583 1.00 89.19 197 PRO A N 1
ATOM 1502 C CA . PRO A 1 197 ? -3.098 14.347 6.775 1.00 89.19 197 PRO A CA 1
ATOM 1503 C C . PRO A 1 197 ? -2.017 15.093 7.575 1.00 89.19 197 PRO A C 1
ATOM 1505 O O . PRO A 1 197 ? -1.063 15.595 6.980 1.00 89.19 197 PRO A O 1
ATOM 1508 N N . GLU A 1 198 ? -2.137 15.180 8.900 1.00 87.25 198 GLU A N 1
ATOM 1509 C CA . GLU A 1 198 ? -1.113 15.749 9.770 1.00 87.25 198 GLU A CA 1
ATOM 1510 C C . GLU A 1 198 ? 0.200 14.957 9.679 1.00 87.25 198 GLU A C 1
ATOM 1512 O O . GLU A 1 198 ? 0.211 13.728 9.729 1.00 87.25 198 GLU A O 1
ATOM 1517 N N . LYS A 1 199 ? 1.327 15.675 9.598 1.00 77.75 199 LYS A N 1
ATOM 1518 C CA . LYS A 1 199 ? 2.656 15.099 9.330 1.00 77.75 199 LYS A CA 1
ATOM 1519 C C . LYS A 1 199 ? 3.027 13.940 10.265 1.00 77.75 199 LYS A C 1
ATOM 1521 O O . LYS A 1 199 ? 3.511 12.919 9.793 1.00 77.75 199 LYS A O 1
ATOM 1526 N N . ASP A 1 200 ? 2.757 14.076 11.561 1.00 87.75 200 ASP A N 1
ATOM 1527 C CA . ASP A 1 200 ? 3.125 13.071 12.572 1.00 87.75 200 ASP A CA 1
ATOM 1528 C C . ASP A 1 200 ? 2.062 11.969 12.739 1.00 87.75 200 ASP A C 1
ATOM 1530 O O . ASP A 1 200 ? 2.161 11.124 13.625 1.00 87.75 200 ASP A O 1
ATOM 1534 N N . CYS A 1 201 ? 1.012 11.998 11.915 1.00 91.38 201 CYS A N 1
ATOM 1535 C CA . CYS A 1 201 ? -0.091 11.039 11.916 1.00 91.38 201 CYS A CA 1
ATOM 1536 C C . CYS A 1 201 ? -0.272 10.363 10.556 1.00 91.38 201 CYS A C 1
ATOM 1538 O O . CYS A 1 201 ? -1.249 9.642 10.386 1.00 91.38 201 CYS A O 1
ATOM 1540 N N . ALA A 1 202 ? 0.610 10.594 9.582 1.00 94.69 202 ALA A N 1
ATOM 1541 C CA . ALA A 1 202 ? 0.497 9.980 8.268 1.00 94.69 202 ALA A CA 1
ATOM 1542 C C . ALA A 1 202 ? 0.923 8.506 8.334 1.00 94.69 202 ALA A C 1
ATOM 1544 O O . ALA A 1 202 ? 2.093 8.195 8.558 1.00 94.69 202 ALA A O 1
ATOM 1545 N N . GLY A 1 203 ? -0.034 7.597 8.133 1.00 95.69 203 GLY A N 1
ATOM 1546 C CA . GLY A 1 203 ? 0.227 6.161 8.071 1.00 95.69 203 GLY A CA 1
ATOM 1547 C C . GLY A 1 203 ? 1.032 5.780 6.828 1.00 95.69 203 GLY A C 1
ATOM 1548 O O . GLY A 1 203 ? 1.153 6.554 5.870 1.00 95.69 203 GLY A O 1
ATOM 1549 N N . TYR A 1 204 ? 1.581 4.564 6.824 1.00 95.19 204 TYR A N 1
ATOM 1550 C CA . TYR A 1 204 ? 2.504 4.126 5.774 1.00 95.19 204 TYR A CA 1
ATOM 1551 C C . TYR A 1 204 ? 1.891 4.184 4.367 1.00 95.19 204 TYR A C 1
ATOM 1553 O O . TYR A 1 204 ? 2.598 4.536 3.426 1.00 95.19 204 TYR A O 1
ATOM 1561 N N . MET A 1 205 ? 0.592 3.902 4.202 1.00 96.88 205 MET A N 1
ATOM 1562 C CA . MET A 1 205 ? -0.069 3.959 2.892 1.00 96.88 205 MET A CA 1
ATOM 1563 C C . MET A 1 205 ? -0.191 5.399 2.381 1.00 96.88 205 MET A C 1
ATOM 1565 O O . MET A 1 205 ? 0.027 5.656 1.198 1.00 96.88 205 MET A O 1
ATOM 1569 N N . ARG A 1 206 ? -0.477 6.365 3.265 1.00 96.62 206 ARG A N 1
ATOM 1570 C CA . ARG A 1 206 ? -0.534 7.790 2.901 1.00 96.62 206 ARG A CA 1
ATOM 1571 C C . ARG A 1 206 ? 0.851 8.313 2.527 1.00 96.62 206 ARG A C 1
ATOM 1573 O O . ARG A 1 206 ? 0.994 8.986 1.508 1.00 96.62 206 ARG A O 1
ATOM 1580 N N . CYS A 1 207 ? 1.876 7.960 3.302 1.00 95.62 207 CYS A N 1
ATOM 1581 C CA . CYS A 1 207 ? 3.270 8.265 2.973 1.00 95.62 207 CYS A CA 1
ATOM 1582 C C . CYS A 1 207 ? 3.678 7.649 1.626 1.00 95.62 207 CYS A C 1
ATOM 1584 O O . CYS A 1 207 ? 4.285 8.317 0.789 1.00 95.62 207 CYS A O 1
ATOM 1586 N N . PHE A 1 208 ? 3.287 6.401 1.369 1.00 96.69 208 PHE A N 1
ATOM 1587 C CA . PHE A 1 208 ? 3.565 5.725 0.106 1.00 96.69 208 PHE A CA 1
ATOM 1588 C C . PHE A 1 208 ? 2.878 6.415 -1.085 1.00 96.69 208 PHE A C 1
ATOM 1590 O O . PHE A 1 208 ? 3.517 6.648 -2.111 1.00 96.69 208 PHE A O 1
ATOM 1597 N N . ALA A 1 209 ? 1.614 6.825 -0.946 1.00 97.06 209 ALA A N 1
ATOM 1598 C CA . ALA A 1 209 ? 0.908 7.592 -1.975 1.00 97.06 209 ALA A CA 1
ATOM 1599 C C . ALA A 1 209 ? 1.621 8.922 -2.298 1.00 97.06 209 ALA A C 1
ATOM 1601 O O . ALA A 1 209 ? 1.751 9.298 -3.465 1.00 97.06 209 ALA A O 1
ATOM 1602 N N . GLN A 1 210 ? 2.159 9.609 -1.283 1.00 96.06 210 GLN A N 1
ATOM 1603 C CA . GLN A 1 210 ? 2.957 10.826 -1.475 1.00 96.06 210 GLN A CA 1
ATOM 1604 C C . GLN A 1 210 ? 4.273 10.556 -2.220 1.00 96.06 210 GLN A C 1
ATOM 1606 O O . GLN A 1 210 ? 4.652 11.342 -3.094 1.00 96.06 210 GLN A O 1
ATOM 1611 N N . LEU A 1 211 ? 4.955 9.443 -1.920 1.00 96.94 211 LEU A N 1
ATOM 1612 C CA . LEU A 1 211 ? 6.151 9.012 -2.654 1.00 96.94 211 LEU A CA 1
ATOM 1613 C C . LEU A 1 211 ? 5.825 8.711 -4.121 1.00 96.94 211 LEU A C 1
ATOM 1615 O O . LEU A 1 211 ? 6.540 9.174 -5.011 1.00 96.94 211 LEU A O 1
ATOM 1619 N N . LEU A 1 212 ? 4.709 8.028 -4.386 1.00 97.69 212 LEU A N 1
ATOM 1620 C CA . LEU A 1 212 ? 4.248 7.746 -5.746 1.00 97.69 212 LEU A CA 1
ATOM 1621 C C . LEU A 1 212 ? 3.918 9.028 -6.521 1.00 97.69 212 LEU A C 1
ATOM 1623 O O . LEU A 1 212 ? 4.344 9.190 -7.667 1.00 97.69 212 LEU A O 1
ATOM 1627 N N . ARG A 1 213 ? 3.252 9.994 -5.877 1.00 97.75 213 ARG A N 1
ATOM 1628 C CA . ARG A 1 213 ? 2.991 11.322 -6.454 1.00 97.75 213 ARG A CA 1
ATOM 1629 C C . ARG A 1 213 ? 4.277 12.096 -6.745 1.00 97.75 213 ARG A C 1
ATOM 1631 O O . ARG A 1 213 ? 4.358 12.811 -7.746 1.00 97.75 213 ARG A O 1
ATOM 1638 N N . LYS A 1 214 ? 5.288 11.992 -5.879 1.00 97.50 214 LYS A N 1
ATOM 1639 C CA . LYS A 1 214 ? 6.609 12.586 -6.125 1.00 97.50 214 LYS A CA 1
ATOM 1640 C C . LYS A 1 214 ? 7.270 11.939 -7.344 1.00 97.50 214 LYS A C 1
ATOM 1642 O O . LYS A 1 214 ? 7.627 12.664 -8.265 1.00 97.50 214 LYS A O 1
ATOM 1647 N N . MET A 1 215 ? 7.343 10.609 -7.392 1.00 96.94 215 MET A N 1
ATOM 1648 C CA . MET A 1 215 ? 7.907 9.868 -8.526 1.00 96.94 215 MET A CA 1
ATOM 1649 C C . MET A 1 215 ? 7.220 10.232 -9.846 1.00 96.94 215 MET A C 1
ATOM 1651 O O . MET A 1 215 ? 7.905 10.498 -10.827 1.00 96.94 215 MET A O 1
ATOM 1655 N N . ASN A 1 216 ? 5.885 10.306 -9.871 1.00 97.00 216 ASN A N 1
ATOM 1656 C CA . ASN A 1 216 ? 5.132 10.734 -11.051 1.00 97.00 216 ASN A CA 1
ATOM 1657 C C . ASN A 1 216 ? 5.615 12.099 -11.583 1.00 97.00 216 ASN A C 1
ATOM 1659 O O . ASN A 1 216 ? 5.899 12.227 -12.775 1.00 97.00 216 ASN A O 1
ATOM 1663 N N . ARG A 1 217 ? 5.755 13.103 -10.704 1.00 97.19 217 ARG A N 1
ATOM 1664 C CA . ARG A 1 217 ? 6.250 14.436 -11.087 1.00 97.19 217 ARG A CA 1
ATOM 1665 C C . ARG A 1 217 ? 7.695 14.393 -11.573 1.00 97.19 217 ARG A C 1
ATOM 1667 O O . ARG A 1 217 ? 8.009 15.043 -12.569 1.00 97.19 217 ARG A O 1
ATOM 1674 N N . ASP A 1 218 ? 8.542 13.623 -10.899 1.00 97.00 218 ASP A N 1
ATOM 1675 C CA . ASP A 1 218 ? 9.962 13.496 -11.230 1.00 97.00 218 ASP A CA 1
ATOM 1676 C C . ASP A 1 218 ? 10.143 12.848 -12.619 1.00 97.00 218 ASP A C 1
ATOM 1678 O O . ASP A 1 218 ? 10.833 13.404 -13.476 1.00 97.00 218 ASP A O 1
ATOM 1682 N N . VAL A 1 219 ? 9.449 11.736 -12.896 1.00 96.88 219 VAL A N 1
ATOM 1683 C CA . VAL A 1 219 ? 9.467 11.041 -14.200 1.00 96.88 219 VAL A CA 1
ATOM 1684 C C . VAL A 1 219 ? 8.896 11.929 -15.312 1.00 96.88 219 VAL A C 1
ATOM 1686 O O . VAL A 1 219 ? 9.497 12.044 -16.382 1.00 96.88 219 VAL A O 1
ATOM 1689 N N . ALA A 1 220 ? 7.768 12.605 -15.068 1.00 96.44 220 ALA A N 1
ATOM 1690 C CA . ALA A 1 220 ? 7.165 13.515 -16.044 1.00 96.44 220 ALA A CA 1
ATOM 1691 C C . ALA A 1 220 ? 8.058 14.732 -16.342 1.00 96.44 220 ALA A C 1
ATOM 1693 O O . ALA A 1 220 ? 8.086 15.227 -17.470 1.00 96.44 220 ALA A O 1
ATOM 1694 N N . GLY A 1 221 ? 8.794 15.227 -15.343 1.00 96.12 221 GLY A N 1
ATOM 1695 C CA . GLY A 1 221 ? 9.798 16.275 -15.515 1.00 96.12 221 GLY A CA 1
ATOM 1696 C C . GLY A 1 221 ? 10.982 15.795 -16.352 1.00 96.12 221 GLY A C 1
ATOM 1697 O O . GLY A 1 221 ? 11.355 16.457 -17.322 1.00 96.12 221 GLY A O 1
ATOM 1698 N N . TRP A 1 222 ? 11.517 14.616 -16.026 1.00 96.62 222 TRP A N 1
ATOM 1699 C CA . TRP A 1 222 ? 12.610 13.972 -16.756 1.00 96.62 222 TRP A CA 1
ATOM 1700 C C . TRP A 1 222 ? 12.274 13.792 -18.245 1.00 96.62 222 TRP A C 1
ATOM 1702 O O . TRP A 1 222 ? 13.049 14.223 -19.105 1.00 96.62 222 TRP A O 1
ATOM 1712 N N . ALA A 1 223 ? 11.075 13.281 -18.551 1.00 96.88 223 ALA A N 1
ATOM 1713 C CA . ALA A 1 223 ? 10.607 12.977 -19.906 1.00 96.88 223 ALA A CA 1
ATOM 1714 C C . ALA A 1 223 ? 10.676 14.165 -20.884 1.00 96.88 223 ALA A C 1
ATOM 1716 O O . ALA A 1 223 ? 10.881 13.971 -22.081 1.00 96.88 223 ALA A O 1
ATOM 1717 N N . ARG A 1 224 ? 10.531 15.407 -20.399 1.00 95.69 224 ARG A N 1
ATOM 1718 C CA . ARG A 1 224 ? 10.542 16.628 -21.235 1.00 95.69 224 ARG A CA 1
ATOM 1719 C C . ARG A 1 224 ? 11.878 16.883 -21.928 1.00 95.69 224 ARG A C 1
ATOM 1721 O O . ARG A 1 224 ? 11.916 17.604 -22.918 1.00 95.69 224 ARG A O 1
ATOM 1728 N N . SER A 1 225 ? 12.956 16.324 -21.385 1.00 94.25 225 SER A N 1
ATOM 1729 C CA . SER A 1 225 ? 14.329 16.510 -21.867 1.00 94.25 225 SER A CA 1
ATOM 1730 C C . SER A 1 225 ? 14.863 15.323 -22.673 1.00 94.25 225 SER A C 1
ATOM 1732 O O . SER A 1 225 ? 16.049 15.282 -22.996 1.00 94.25 225 SER A O 1
ATOM 1734 N N . GLU A 1 226 ? 14.011 14.345 -22.985 1.00 96.75 226 GLU A N 1
ATOM 1735 C CA . GLU A 1 226 ? 14.432 13.055 -23.525 1.00 96.75 226 GLU A CA 1
ATOM 1736 C C . GLU A 1 226 ? 14.035 12.850 -24.993 1.00 96.75 226 GLU A C 1
ATOM 1738 O O . GLU A 1 226 ? 13.056 13.433 -25.463 1.00 96.75 226 GLU A O 1
ATOM 1743 N N . PRO A 1 227 ? 14.763 11.996 -25.741 1.00 95.44 227 PRO A N 1
ATOM 1744 C CA . PRO A 1 227 ? 14.395 11.642 -27.108 1.00 95.44 227 PRO A CA 1
ATOM 1745 C C . PRO A 1 227 ? 12.989 11.024 -27.195 1.00 95.44 227 PRO A C 1
ATOM 1747 O O . PRO A 1 227 ? 12.558 10.368 -26.241 1.00 95.44 227 PRO A O 1
ATOM 1750 N N . PRO A 1 228 ? 12.310 11.103 -28.360 1.00 95.38 228 PRO A N 1
ATOM 1751 C CA . PRO A 1 228 ? 10.896 10.732 -28.497 1.00 95.38 228 PRO A CA 1
ATOM 1752 C C . PRO A 1 228 ? 10.525 9.340 -27.962 1.00 95.38 228 PRO A C 1
ATOM 1754 O O . PRO A 1 228 ? 9.478 9.174 -27.338 1.00 95.38 228 PRO A O 1
ATOM 1757 N N . LYS A 1 229 ? 11.390 8.333 -28.159 1.00 92.31 229 LYS A N 1
ATOM 1758 C CA . LYS A 1 229 ? 11.156 6.965 -27.663 1.00 92.31 229 LYS A CA 1
ATOM 1759 C C . LYS A 1 229 ? 11.126 6.907 -26.130 1.00 92.31 229 LYS A C 1
ATOM 1761 O O . LYS A 1 229 ? 10.182 6.370 -25.559 1.00 92.31 229 LYS A O 1
ATOM 1766 N N . SER A 1 230 ? 12.140 7.465 -25.472 1.00 94.50 230 SER A N 1
ATOM 1767 C CA . SER A 1 230 ? 12.249 7.473 -24.007 1.00 94.50 230 SER A CA 1
ATOM 1768 C C . SER A 1 230 ? 11.213 8.391 -23.367 1.00 94.50 230 SER A C 1
ATOM 1770 O O . SER A 1 230 ? 10.631 8.041 -22.345 1.00 94.50 230 SER A O 1
ATOM 1772 N N . GLN A 1 231 ? 10.936 9.532 -24.003 1.00 96.44 231 GLN A N 1
ATOM 1773 C CA . GLN A 1 231 ? 9.881 10.451 -23.593 1.00 96.44 231 GLN A CA 1
ATOM 1774 C C . GLN A 1 231 ? 8.516 9.758 -23.577 1.00 96.44 231 GLN A C 1
ATOM 1776 O O . GLN A 1 231 ? 7.785 9.876 -22.596 1.00 96.44 231 GLN A O 1
ATOM 1781 N N . ARG A 1 232 ? 8.174 9.008 -24.634 1.00 94.62 232 ARG A N 1
ATOM 1782 C CA . ARG A 1 232 ? 6.916 8.255 -24.697 1.00 94.62 232 ARG A CA 1
ATOM 1783 C C . ARG A 1 232 ? 6.790 7.260 -23.540 1.00 94.62 232 ARG A C 1
ATOM 1785 O O . ARG A 1 232 ? 5.780 7.290 -22.849 1.00 94.62 232 ARG A O 1
ATOM 1792 N N . LEU A 1 233 ? 7.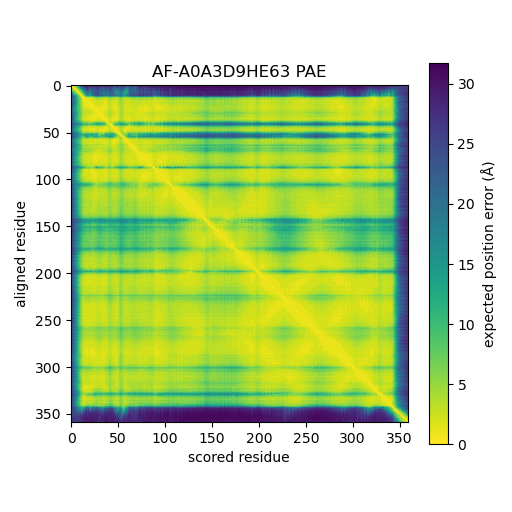808 6.429 -23.311 1.00 94.00 233 LEU A N 1
ATOM 1793 C CA . LEU A 1 233 ? 7.797 5.418 -22.245 1.00 94.00 233 LEU A CA 1
ATOM 1794 C C . LEU A 1 233 ? 7.725 6.043 -20.843 1.00 94.00 233 LEU A C 1
ATOM 1796 O O . LEU A 1 233 ? 7.014 5.547 -19.973 1.00 94.00 233 LEU A O 1
ATOM 1800 N N . ALA A 1 234 ? 8.426 7.153 -20.609 1.00 96.56 234 ALA A N 1
ATOM 1801 C CA . ALA A 1 234 ? 8.325 7.863 -19.337 1.00 96.56 234 ALA A CA 1
ATOM 1802 C C . ALA A 1 234 ? 6.950 8.511 -19.140 1.00 96.56 234 ALA A C 1
ATOM 1804 O O . ALA A 1 234 ? 6.425 8.486 -18.031 1.00 96.56 234 ALA A O 1
ATOM 1805 N N . ASN A 1 235 ? 6.335 9.041 -20.200 1.00 95.88 235 ASN A N 1
ATOM 1806 C CA . ASN A 1 235 ? 4.969 9.555 -20.129 1.00 95.88 235 ASN A CA 1
ATOM 1807 C C . ASN A 1 235 ? 3.954 8.435 -19.854 1.00 95.88 235 ASN A C 1
ATOM 1809 O O . ASN A 1 235 ? 3.032 8.652 -19.077 1.00 95.88 235 ASN A O 1
ATOM 1813 N N . GLU A 1 236 ? 4.122 7.245 -20.441 1.00 94.81 236 GLU A N 1
ATOM 1814 C CA . GLU A 1 236 ? 3.278 6.072 -20.157 1.00 94.81 236 GLU A CA 1
ATOM 1815 C C . GLU A 1 236 ? 3.396 5.655 -18.676 1.00 94.81 236 GLU A C 1
ATOM 1817 O O . GLU A 1 236 ? 2.379 5.560 -17.985 1.00 94.81 236 GLU A O 1
ATOM 1822 N N . LEU A 1 237 ? 4.621 5.534 -18.147 1.00 95.94 237 LEU A N 1
ATOM 1823 C CA . LEU A 1 237 ? 4.868 5.261 -16.723 1.00 95.94 237 LEU A CA 1
ATOM 1824 C C . LEU A 1 237 ? 4.270 6.341 -15.806 1.00 95.94 237 LEU A C 1
ATOM 1826 O O . LEU A 1 237 ? 3.626 6.030 -14.801 1.00 95.94 237 LEU A O 1
ATOM 1830 N N . ALA A 1 238 ? 4.459 7.618 -16.151 1.00 96.44 238 ALA A N 1
ATOM 1831 C CA . ALA A 1 238 ? 3.912 8.731 -15.388 1.00 96.44 238 ALA A CA 1
ATOM 1832 C C . ALA A 1 238 ? 2.377 8.702 -15.384 1.00 96.44 238 ALA A C 1
ATOM 1834 O O . ALA A 1 238 ? 1.785 8.817 -14.315 1.00 96.44 238 ALA A O 1
ATOM 1835 N N . LEU A 1 239 ? 1.727 8.493 -16.532 1.00 94.94 239 LEU A N 1
ATOM 1836 C CA . LEU A 1 239 ? 0.264 8.425 -16.631 1.00 94.94 239 LEU A CA 1
ATOM 1837 C C . LEU A 1 239 ? -0.328 7.283 -15.797 1.00 94.94 239 LEU A C 1
ATOM 1839 O O . LEU A 1 239 ? -1.338 7.475 -15.123 1.00 94.94 239 LEU A O 1
ATOM 1843 N N . ALA A 1 240 ? 0.310 6.114 -15.787 1.00 95.19 240 ALA A N 1
ATOM 1844 C CA . ALA A 1 240 ? -0.123 5.008 -14.940 1.00 95.19 240 ALA A CA 1
ATOM 1845 C C . ALA A 1 240 ? 0.001 5.337 -13.446 1.00 95.19 240 ALA A C 1
ATOM 1847 O O . ALA A 1 240 ? -0.956 5.145 -12.696 1.00 95.19 240 ALA A O 1
ATOM 1848 N N . ALA A 1 241 ? 1.144 5.888 -13.021 1.00 96.38 241 ALA A N 1
ATOM 1849 C CA . ALA A 1 241 ? 1.339 6.319 -11.638 1.00 96.38 241 ALA A CA 1
ATOM 1850 C C . ALA A 1 241 ? 0.334 7.414 -11.241 1.00 96.38 241 ALA A C 1
ATOM 1852 O O . ALA A 1 241 ? -0.213 7.378 -10.143 1.00 96.38 241 ALA A O 1
ATOM 1853 N N . GLN A 1 242 ? 0.042 8.354 -12.146 1.00 95.69 242 GLN A N 1
ATOM 1854 C CA . GLN A 1 242 ? -0.967 9.392 -11.938 1.00 95.69 242 GLN A CA 1
ATOM 1855 C C . GLN A 1 242 ? -2.354 8.787 -11.719 1.00 95.69 242 GLN A C 1
ATOM 1857 O O . GLN A 1 242 ? -3.024 9.159 -10.762 1.00 95.69 242 GLN A O 1
ATOM 1862 N N . SER A 1 243 ? -2.763 7.826 -12.553 1.00 94.25 243 SER A N 1
ATOM 1863 C CA . SER A 1 243 ? -4.068 7.171 -12.423 1.00 94.25 243 SER A CA 1
ATOM 1864 C C . SER A 1 243 ? -4.238 6.492 -11.060 1.00 94.25 243 SER A C 1
ATOM 1866 O O . SER A 1 243 ? -5.307 6.578 -10.459 1.00 94.25 243 SER A O 1
ATOM 1868 N N . VAL A 1 244 ? -3.179 5.866 -10.540 1.00 96.19 244 VAL A N 1
ATOM 1869 C CA . VAL A 1 244 ? -3.178 5.250 -9.204 1.00 96.19 244 VAL A CA 1
ATOM 1870 C C . VAL A 1 244 ? -3.238 6.306 -8.098 1.00 96.19 244 VAL A C 1
ATOM 1872 O O . VAL A 1 244 ? -4.006 6.151 -7.148 1.00 96.19 244 VAL A O 1
ATOM 1875 N N . VAL A 1 245 ? -2.461 7.388 -8.218 1.00 96.69 245 VAL A N 1
ATOM 1876 C CA . VAL A 1 245 ? -2.454 8.495 -7.248 1.00 96.69 245 VAL A CA 1
ATOM 1877 C C . VAL A 1 245 ? -3.825 9.163 -7.166 1.00 96.69 245 VAL A C 1
ATOM 1879 O O . VAL A 1 245 ? -4.331 9.343 -6.066 1.00 96.69 245 VAL A O 1
ATOM 1882 N N . GLU A 1 246 ? -4.454 9.476 -8.297 1.00 95.44 246 GLU A N 1
ATOM 1883 C CA . GLU A 1 246 ? -5.774 10.121 -8.338 1.00 95.44 246 GLU A CA 1
ATOM 1884 C C . GLU A 1 246 ? -6.853 9.262 -7.667 1.00 95.44 246 GLU A C 1
ATOM 1886 O O . GLU A 1 246 ? -7.634 9.766 -6.860 1.00 95.44 246 GLU A O 1
ATOM 1891 N N . GLN A 1 247 ? -6.867 7.953 -7.939 1.00 95.56 247 GLN A N 1
ATOM 1892 C CA . GLN A 1 247 ? -7.801 7.033 -7.285 1.00 95.56 247 GLN A CA 1
ATOM 1893 C C . GLN A 1 247 ? -7.525 6.905 -5.786 1.00 95.56 247 GLN A C 1
ATOM 1895 O O . GLN A 1 247 ? -8.453 6.945 -4.984 1.00 95.56 247 GLN A O 1
ATOM 1900 N N . THR A 1 248 ? -6.252 6.822 -5.399 1.00 97.50 248 THR A N 1
ATOM 1901 C CA . THR A 1 248 ? -5.855 6.763 -3.988 1.00 97.50 248 THR A CA 1
ATOM 1902 C C . THR A 1 248 ? -6.270 8.034 -3.246 1.00 97.50 248 THR A C 1
ATOM 1904 O O . THR A 1 248 ? -6.809 7.956 -2.147 1.00 97.50 248 THR A O 1
ATOM 1907 N N . GLU A 1 249 ? -6.070 9.212 -3.839 1.00 96.50 249 GLU A N 1
ATOM 1908 C CA . GLU A 1 249 ? -6.461 10.498 -3.248 1.00 96.50 249 GLU A CA 1
ATOM 1909 C C . GLU A 1 249 ? -7.976 10.631 -3.088 1.00 96.50 249 GLU A C 1
ATOM 1911 O O . GLU A 1 249 ? -8.433 11.168 -2.079 1.00 96.50 249 GLU A O 1
ATOM 1916 N N . PHE A 1 250 ? -8.755 10.086 -4.024 1.00 96.19 250 PHE A N 1
ATOM 1917 C CA . PHE A 1 250 ? -10.206 10.002 -3.886 1.00 96.19 250 PHE A CA 1
ATOM 1918 C C . PHE A 1 250 ? -10.617 9.149 -2.673 1.00 96.19 250 PHE A C 1
ATOM 1920 O O . PHE A 1 250 ? -11.413 9.598 -1.847 1.00 96.19 250 PHE A O 1
ATOM 1927 N N . CYS A 1 251 ? -10.028 7.959 -2.515 1.00 97.25 251 CYS A N 1
ATOM 1928 C CA . CYS A 1 251 ? -10.265 7.093 -1.355 1.00 97.25 251 CYS A CA 1
ATOM 1929 C C . CYS A 1 251 ? -9.863 7.784 -0.037 1.00 97.25 251 CYS A C 1
ATOM 1931 O O . CYS A 1 251 ? -10.616 7.774 0.939 1.00 97.25 251 CYS A O 1
ATOM 1933 N N . LEU A 1 252 ? -8.692 8.436 -0.014 1.00 97.31 252 LEU A N 1
ATOM 1934 C CA . LEU A 1 252 ? -8.199 9.182 1.148 1.00 97.31 252 LEU A CA 1
ATOM 1935 C C . LEU A 1 252 ? -9.151 10.315 1.544 1.00 97.31 252 LEU A C 1
ATOM 1937 O O . LEU A 1 252 ? -9.412 10.490 2.732 1.00 97.31 252 LEU A O 1
ATOM 1941 N N . ALA A 1 253 ? -9.708 11.046 0.575 1.00 96.50 253 ALA A N 1
ATOM 1942 C CA . ALA A 1 253 ? -10.673 12.108 0.845 1.00 96.50 253 ALA A CA 1
ATOM 1943 C C . ALA A 1 253 ? -11.953 11.576 1.515 1.00 96.50 253 ALA A C 1
ATOM 1945 O O . ALA A 1 253 ? -12.447 12.200 2.456 1.00 96.50 253 ALA A O 1
ATOM 1946 N N . SER A 1 254 ? -12.460 10.411 1.091 1.00 95.12 254 SER A N 1
ATOM 1947 C CA . SER A 1 254 ? -13.603 9.757 1.748 1.00 95.12 254 SER A CA 1
ATOM 1948 C C . SER A 1 254 ? -13.284 9.358 3.193 1.00 95.12 254 SER A C 1
ATOM 1950 O O . SER A 1 254 ? -14.099 9.589 4.086 1.00 95.12 254 SER A O 1
ATOM 1952 N N . ILE A 1 255 ? -12.086 8.824 3.453 1.00 96.00 255 ILE A N 1
ATOM 1953 C CA . ILE A 1 255 ? -11.636 8.463 4.810 1.00 96.00 255 ILE A CA 1
ATOM 1954 C C . ILE A 1 255 ? -11.488 9.714 5.691 1.00 96.00 255 ILE A C 1
ATOM 1956 O O . ILE A 1 255 ? -11.939 9.734 6.839 1.00 96.00 255 ILE A O 1
ATOM 1960 N N . ASP A 1 256 ? -10.893 10.781 5.155 1.00 95.38 256 ASP A N 1
ATOM 1961 C CA . ASP A 1 256 ? -10.691 12.042 5.873 1.00 95.38 256 ASP A CA 1
ATOM 1962 C C . ASP A 1 256 ? -12.037 12.720 6.203 1.00 95.38 256 ASP A C 1
ATOM 1964 O O . ASP A 1 256 ? -12.212 13.254 7.304 1.00 95.38 256 ASP A O 1
ATOM 1968 N N . ALA A 1 257 ? -13.039 12.611 5.322 1.00 94.75 257 ALA A N 1
ATOM 1969 C CA . ALA A 1 257 ? -14.394 13.106 5.571 1.00 94.75 257 ALA A CA 1
ATOM 1970 C C . ALA A 1 257 ? -15.069 12.423 6.777 1.00 94.75 257 ALA A C 1
ATOM 1972 O O . ALA A 1 257 ? -15.778 13.090 7.540 1.00 94.75 257 ALA A O 1
ATOM 1973 N N . CYS A 1 258 ? -14.812 11.128 7.008 1.00 93.31 258 CYS A N 1
ATOM 1974 C CA . CYS A 1 258 ? -15.296 10.423 8.201 1.00 93.31 258 CYS A CA 1
ATOM 1975 C C . CYS A 1 258 ? -14.733 11.040 9.490 1.00 93.31 258 CYS A C 1
ATOM 1977 O O . CYS A 1 258 ? -15.440 11.132 10.498 1.00 93.31 258 CYS A O 1
ATOM 1979 N N . ARG A 1 259 ? -13.479 11.510 9.469 1.00 90.19 259 ARG A N 1
ATOM 1980 C CA . ARG A 1 259 ? -12.873 12.206 10.612 1.00 90.19 259 ARG A CA 1
ATOM 1981 C C . ARG A 1 259 ? -13.436 13.611 10.790 1.00 90.19 259 ARG A C 1
ATOM 1983 O O . ARG A 1 259 ? -13.660 14.032 11.919 1.00 90.19 259 ARG A O 1
ATOM 1990 N N . THR A 1 260 ? -13.699 14.352 9.718 1.00 91.56 260 THR A N 1
ATOM 1991 C CA . THR A 1 260 ? -14.318 15.682 9.842 1.00 91.56 260 THR A CA 1
ATOM 1992 C C . THR A 1 260 ? -15.723 15.586 10.451 1.00 91.56 260 THR A C 1
ATOM 1994 O O . THR A 1 260 ? -16.082 16.383 11.326 1.00 91.56 260 THR A O 1
ATOM 1997 N N . ASN A 1 261 ? -16.478 14.549 10.073 1.00 94.00 261 ASN A N 1
ATOM 1998 C CA . ASN A 1 261 ? -17.856 14.304 10.495 1.00 94.00 261 ASN A CA 1
ATOM 1999 C C . ASN A 1 261 ? -17.971 13.284 11.644 1.00 94.00 261 ASN A C 1
ATOM 2001 O O . ASN A 1 261 ? -18.821 12.396 11.597 1.00 94.00 261 ASN A O 1
ATOM 2005 N N . LEU A 1 262 ? -17.156 13.434 12.703 1.00 93.06 262 LEU A N 1
ATOM 2006 C CA . LEU A 1 262 ? -17.053 12.465 13.814 1.00 93.06 262 LEU A CA 1
ATOM 2007 C C . LEU A 1 262 ? -18.403 11.943 14.333 1.00 93.06 262 LEU A C 1
ATOM 2009 O O . LEU A 1 262 ? -18.571 10.742 14.519 1.00 93.06 262 LEU A O 1
ATOM 2013 N N . LYS A 1 263 ? -19.374 12.841 14.556 1.00 91.88 263 LYS A N 1
ATOM 2014 C CA . LYS A 1 263 ? -20.691 12.467 15.091 1.00 91.88 263 LYS A CA 1
ATOM 2015 C C . LYS A 1 263 ? -21.411 11.501 14.153 1.00 91.88 263 LYS A C 1
ATOM 2017 O O . LYS A 1 263 ? -21.908 10.480 14.610 1.00 91.88 263 LYS A O 1
ATOM 2022 N N . GLN A 1 264 ? -21.462 11.832 12.863 1.00 93.81 264 GLN A N 1
ATOM 2023 C CA . GLN A 1 264 ? -22.173 11.025 11.876 1.00 93.81 264 GLN A CA 1
ATOM 2024 C C . GLN A 1 264 ? -21.489 9.674 11.685 1.00 93.81 264 GLN A C 1
ATOM 2026 O O . GLN A 1 264 ? -22.164 8.656 11.664 1.00 93.81 264 GLN A O 1
ATOM 2031 N N . THR A 1 265 ? -20.155 9.656 11.650 1.00 95.06 265 THR A N 1
ATOM 2032 C CA . THR A 1 265 ? -19.376 8.416 11.555 1.00 95.06 265 THR A CA 1
ATOM 2033 C C . THR A 1 265 ? -19.679 7.450 12.699 1.00 95.06 265 THR A C 1
ATOM 2035 O O . THR A 1 265 ? -19.828 6.256 12.462 1.00 95.06 265 THR A O 1
ATOM 2038 N N . ILE A 1 266 ? -19.800 7.954 13.932 1.00 92.25 266 ILE A N 1
ATOM 2039 C CA . ILE A 1 266 ? -20.138 7.126 15.099 1.00 92.25 266 ILE A CA 1
ATOM 2040 C C . ILE A 1 266 ? -21.596 6.656 15.038 1.00 92.25 266 ILE A C 1
ATOM 2042 O O . ILE A 1 266 ? -21.878 5.503 15.364 1.00 92.25 266 ILE A O 1
ATOM 2046 N N . LEU A 1 267 ? -22.519 7.540 14.640 1.00 91.75 267 LEU A N 1
ATOM 2047 C CA . LEU A 1 267 ? -23.944 7.214 14.560 1.00 91.75 267 LEU A CA 1
ATOM 2048 C C . LEU A 1 267 ? -24.233 6.150 13.496 1.00 91.75 267 LEU A C 1
ATOM 2050 O O . LEU A 1 267 ? -24.963 5.199 13.761 1.00 91.75 267 LEU A O 1
ATOM 2054 N N . ASP A 1 268 ? -23.583 6.266 12.341 1.00 94.31 268 ASP A N 1
ATOM 2055 C CA . ASP A 1 268 ? -23.747 5.380 11.191 1.00 94.31 268 ASP A CA 1
ATOM 2056 C C . ASP A 1 268 ? -22.584 4.383 11.087 1.00 94.31 268 ASP A C 1
ATOM 2058 O O . ASP A 1 268 ? -22.091 4.091 9.991 1.00 94.31 268 ASP A O 1
ATOM 2062 N N . TRP A 1 269 ? -22.083 3.885 12.223 1.00 94.62 269 TRP A N 1
ATOM 2063 C CA . TRP A 1 269 ? -20.848 3.097 12.245 1.00 94.62 269 TRP A CA 1
ATOM 2064 C C . TRP A 1 269 ? -20.910 1.856 11.352 1.00 94.62 269 TRP A C 1
ATOM 2066 O O . TRP A 1 269 ? -19.937 1.535 10.680 1.00 94.62 269 TRP A O 1
ATOM 2076 N N . GLN A 1 270 ? -22.055 1.176 11.270 1.00 93.69 270 GLN A N 1
ATOM 2077 C CA . GLN A 1 270 ? -22.172 -0.034 10.453 1.00 93.69 270 GLN A CA 1
ATOM 2078 C C . GLN A 1 270 ? -21.865 0.231 8.969 1.00 93.69 270 GLN A C 1
ATOM 2080 O O . GLN A 1 270 ? -21.102 -0.516 8.354 1.00 93.69 270 GLN A O 1
ATOM 2085 N N . SER A 1 271 ? -22.431 1.295 8.394 1.00 95.94 271 SER A N 1
ATOM 2086 C CA . SER A 1 271 ? -22.165 1.686 7.006 1.00 95.94 271 SER A CA 1
ATOM 2087 C C . SER A 1 271 ? -20.813 2.373 6.860 1.00 95.94 271 SER A C 1
ATOM 2089 O O . SER A 1 271 ? -20.084 2.088 5.912 1.00 95.94 271 SER A O 1
ATOM 2091 N N . THR A 1 272 ? -20.444 3.240 7.804 1.00 96.19 272 THR A N 1
ATOM 2092 C CA . THR A 1 272 ? -19.193 4.004 7.723 1.00 96.19 272 THR A CA 1
ATOM 2093 C C . THR A 1 272 ? -17.973 3.108 7.916 1.00 96.19 272 THR A C 1
ATOM 2095 O O . THR A 1 272 ? -17.016 3.205 7.159 1.00 96.19 272 THR A O 1
ATOM 2098 N N . GLY A 1 273 ? -18.015 2.172 8.861 1.00 96.69 273 GLY A N 1
ATOM 2099 C CA . GLY A 1 273 ? -16.979 1.164 9.073 1.00 96.69 273 GLY A CA 1
ATOM 2100 C C . GLY A 1 273 ? -16.833 0.212 7.883 1.00 96.69 273 GLY A C 1
ATOM 2101 O O . GLY A 1 273 ? -15.713 -0.147 7.521 1.00 96.69 273 GLY A O 1
ATOM 2102 N N . ALA A 1 274 ? -17.938 -0.157 7.220 1.00 97.12 274 ALA A N 1
ATOM 2103 C CA . ALA A 1 274 ? -17.887 -0.929 5.976 1.00 97.12 274 ALA A CA 1
ATOM 2104 C C . ALA A 1 274 ? -17.222 -0.139 4.835 1.00 97.12 274 ALA A C 1
ATOM 2106 O O . ALA A 1 274 ? -16.351 -0.681 4.155 1.00 97.12 274 ALA A O 1
ATOM 2107 N N . LEU A 1 275 ? -17.573 1.143 4.678 1.00 96.38 275 LEU A N 1
ATOM 2108 C CA . LEU A 1 275 ? -16.939 2.047 3.718 1.00 96.38 275 LEU A CA 1
ATOM 2109 C C . LEU A 1 275 ? -15.442 2.212 4.008 1.00 96.38 275 LEU A C 1
ATOM 2111 O O . LEU A 1 275 ? -14.629 2.033 3.109 1.00 96.38 275 LEU A O 1
ATOM 2115 N N . LEU A 1 276 ? -15.056 2.467 5.262 1.00 97.38 276 LEU A N 1
ATOM 2116 C CA . LEU A 1 276 ? -13.648 2.577 5.654 1.00 97.38 276 LEU A CA 1
ATOM 2117 C C . LEU A 1 276 ? -12.876 1.297 5.322 1.00 97.38 276 LEU A C 1
ATOM 2119 O O . LEU A 1 276 ? -11.805 1.374 4.733 1.00 97.38 276 LEU A O 1
ATOM 2123 N N . ARG A 1 277 ? -13.419 0.113 5.638 1.00 97.44 277 ARG A N 1
ATOM 2124 C CA . ARG A 1 277 ? -12.790 -1.167 5.271 1.00 97.44 277 ARG A CA 1
ATOM 2125 C C . ARG A 1 277 ? -12.577 -1.290 3.764 1.00 97.44 277 ARG A C 1
ATOM 2127 O O . ARG A 1 277 ? -11.479 -1.648 3.346 1.00 97.44 277 ARG A O 1
ATOM 2134 N N . GLN A 1 278 ? -13.599 -0.966 2.976 1.00 96.75 278 GLN A N 1
ATOM 2135 C CA . GLN A 1 278 ? -13.539 -1.038 1.519 1.00 96.75 278 GLN A CA 1
ATOM 2136 C C . GLN A 1 278 ? -12.497 -0.075 0.939 1.00 96.75 278 GLN A C 1
ATOM 2138 O O . GLN A 1 278 ? -11.668 -0.495 0.135 1.00 96.75 278 GLN A O 1
ATOM 2143 N N . GLU A 1 279 ? -12.509 1.196 1.346 1.00 97.69 279 GLU A N 1
ATOM 2144 C CA . GLU A 1 279 ? -11.577 2.203 0.825 1.00 97.69 279 GLU A CA 1
ATOM 2145 C C . GLU A 1 279 ? -10.129 1.891 1.223 1.00 97.69 279 GLU A C 1
ATOM 2147 O O . GLU A 1 279 ? -9.218 2.026 0.410 1.00 97.69 279 GLU A O 1
ATOM 2152 N N . ILE A 1 280 ? -9.900 1.412 2.448 1.00 97.75 280 ILE A N 1
ATOM 2153 C CA . ILE A 1 280 ? -8.556 1.065 2.932 1.00 97.75 280 ILE A CA 1
ATOM 2154 C C . ILE A 1 280 ? -8.014 -0.171 2.216 1.00 97.75 280 ILE A C 1
ATOM 2156 O O . ILE A 1 280 ? -6.861 -0.168 1.786 1.00 97.75 280 ILE A O 1
ATOM 2160 N N . GLU A 1 281 ? -8.837 -1.207 2.036 1.00 97.00 281 GLU A N 1
ATOM 2161 C CA . GLU A 1 281 ? -8.460 -2.376 1.237 1.00 97.00 281 GLU A CA 1
ATOM 2162 C C . GLU A 1 281 ? -8.175 -1.980 -0.218 1.00 97.00 281 GLU A C 1
ATOM 2164 O O . GLU A 1 281 ? -7.186 -2.423 -0.801 1.00 97.00 281 GLU A O 1
ATOM 2169 N N . ARG A 1 282 ? -8.991 -1.097 -0.801 1.00 97.56 282 ARG A N 1
ATOM 2170 C CA . ARG A 1 282 ? -8.779 -0.594 -2.160 1.00 97.56 282 ARG A CA 1
ATOM 2171 C C . ARG A 1 282 ? -7.458 0.166 -2.291 1.00 97.56 282 ARG A C 1
ATOM 2173 O O . ARG A 1 282 ? -6.728 -0.086 -3.245 1.00 97.56 282 ARG A O 1
ATOM 2180 N N . ILE A 1 283 ? -7.112 1.036 -1.337 1.00 98.44 283 ILE A N 1
ATOM 2181 C CA . ILE A 1 283 ? -5.812 1.732 -1.311 1.00 98.44 283 ILE A CA 1
ATOM 2182 C C . ILE A 1 283 ? -4.655 0.725 -1.235 1.00 98.44 283 ILE A C 1
ATOM 2184 O O . ILE A 1 283 ? -3.698 0.852 -1.999 1.00 98.44 283 ILE A O 1
ATOM 2188 N N . ASP A 1 284 ? -4.752 -0.292 -0.371 1.00 97.69 284 ASP A N 1
ATOM 2189 C CA . ASP A 1 284 ? -3.738 -1.355 -0.246 1.00 97.69 284 ASP A CA 1
ATOM 2190 C C . ASP A 1 284 ? -3.442 -2.000 -1.611 1.00 97.69 284 ASP A C 1
ATOM 2192 O O . ASP A 1 284 ? -2.294 -2.129 -2.040 1.00 97.69 284 ASP A O 1
ATOM 2196 N N . TRP A 1 285 ? -4.503 -2.328 -2.350 1.00 97.94 285 TRP A N 1
ATOM 2197 C CA . TRP A 1 285 ? -4.413 -2.925 -3.677 1.00 97.94 285 TRP A CA 1
ATOM 2198 C C . TRP A 1 285 ? -3.979 -1.957 -4.785 1.00 97.94 285 TRP A C 1
ATOM 2200 O O . TRP A 1 285 ? -3.274 -2.370 -5.713 1.00 97.94 285 TRP A O 1
ATOM 2210 N N . LEU A 1 286 ? -4.367 -0.685 -4.726 1.00 97.94 286 LEU A N 1
ATOM 2211 C CA . LEU A 1 286 ? -3.938 0.333 -5.691 1.00 97.94 286 LEU A CA 1
ATOM 2212 C C . LEU A 1 286 ? -2.419 0.552 -5.631 1.00 97.94 286 LEU A C 1
ATOM 2214 O O . LEU A 1 286 ? -1.766 0.646 -6.673 1.00 97.94 286 LEU A O 1
ATOM 2218 N N . LEU A 1 287 ? -1.856 0.582 -4.421 1.00 97.88 287 LEU A N 1
ATOM 2219 C CA . LEU A 1 287 ? -0.432 0.829 -4.178 1.00 97.88 287 LEU A CA 1
ATOM 2220 C C . LEU A 1 287 ? 0.453 -0.419 -4.365 1.00 97.88 287 LEU A C 1
ATOM 2222 O O . LEU A 1 287 ? 1.666 -0.301 -4.560 1.00 97.88 287 LEU A O 1
ATOM 2226 N N . ASP A 1 288 ? -0.137 -1.614 -4.347 1.00 97.69 288 ASP A N 1
ATOM 2227 C CA . ASP A 1 288 ? 0.568 -2.887 -4.500 1.00 97.69 288 ASP A CA 1
ATOM 2228 C C . ASP A 1 288 ? 1.370 -3.004 -5.814 1.00 97.69 288 ASP A C 1
ATOM 2230 O O . ASP A 1 288 ? 0.868 -2.792 -6.922 1.00 97.69 288 ASP A O 1
ATOM 2234 N N . GLY A 1 289 ? 2.637 -3.405 -5.677 1.00 94.94 289 GLY A N 1
ATOM 2235 C CA . GLY A 1 289 ? 3.586 -3.589 -6.781 1.00 94.94 289 GLY A CA 1
ATOM 2236 C C . GLY A 1 289 ? 4.393 -2.344 -7.168 1.00 94.94 289 GLY A C 1
ATOM 2237 O O . GLY A 1 289 ? 5.367 -2.466 -7.907 1.00 94.94 289 GLY A O 1
ATOM 2238 N N . TRP A 1 290 ? 4.068 -1.160 -6.639 1.00 97.44 290 TRP A N 1
ATOM 2239 C CA . TRP A 1 290 ? 4.816 0.070 -6.938 1.00 97.44 290 TRP A CA 1
ATOM 2240 C C . TRP A 1 290 ? 6.106 0.230 -6.127 1.00 97.44 290 TRP A C 1
ATOM 2242 O O . TRP A 1 290 ? 6.962 1.027 -6.504 1.00 97.44 290 TRP A O 1
ATOM 2252 N N . ALA A 1 291 ? 6.278 -0.522 -5.035 1.00 95.38 291 ALA A N 1
ATOM 2253 C CA . ALA A 1 291 ? 7.392 -0.334 -4.101 1.00 95.38 291 ALA A CA 1
ATOM 2254 C C . ALA A 1 291 ? 8.759 -0.504 -4.785 1.00 95.38 291 ALA A C 1
ATOM 2256 O O . ALA A 1 291 ? 9.626 0.354 -4.658 1.00 95.38 291 ALA A O 1
ATOM 2257 N N . LEU A 1 292 ? 8.912 -1.563 -5.584 1.00 93.75 292 LEU A N 1
ATOM 2258 C CA . LEU A 1 292 ? 10.149 -1.836 -6.319 1.00 93.75 292 LEU A CA 1
ATOM 2259 C C . LEU A 1 292 ? 10.400 -0.817 -7.443 1.00 93.75 292 LEU A C 1
ATOM 2261 O O . LEU A 1 292 ? 11.545 -0.493 -7.741 1.00 93.75 292 LEU A O 1
ATOM 2265 N N . ILE A 1 293 ? 9.339 -0.287 -8.060 1.00 95.88 293 ILE A N 1
ATOM 2266 C CA . ILE A 1 293 ? 9.447 0.773 -9.076 1.00 95.88 293 ILE A CA 1
ATOM 2267 C C . ILE A 1 293 ? 9.966 2.060 -8.435 1.00 95.88 293 ILE A C 1
ATOM 2269 O O . ILE A 1 293 ? 10.888 2.677 -8.967 1.00 95.88 293 ILE A O 1
ATOM 2273 N N . LEU A 1 294 ? 9.409 2.429 -7.277 1.00 96.69 294 LEU A N 1
ATOM 2274 C CA . LEU A 1 294 ? 9.858 3.579 -6.496 1.00 96.69 294 LEU A CA 1
ATOM 2275 C C . LEU A 1 294 ? 11.317 3.428 -6.078 1.00 96.69 294 LEU A C 1
ATOM 2277 O O . LEU A 1 294 ? 12.105 4.336 -6.316 1.00 96.69 294 LEU A O 1
ATOM 2281 N N . GLU A 1 295 ? 11.683 2.274 -5.519 1.00 94.94 295 GLU A N 1
ATOM 2282 C CA . GLU A 1 295 ? 13.054 1.979 -5.099 1.00 94.94 295 GLU A CA 1
ATOM 2283 C C . GLU A 1 295 ? 14.042 2.124 -6.264 1.00 94.94 295 GLU A C 1
ATOM 2285 O O . GLU A 1 295 ? 15.018 2.867 -6.155 1.00 94.94 295 GLU A O 1
ATOM 2290 N N . LYS A 1 296 ? 13.760 1.485 -7.408 1.00 95.38 296 LYS A N 1
ATOM 2291 C CA . LYS A 1 296 ? 14.629 1.545 -8.590 1.00 95.38 296 LYS A CA 1
ATOM 2292 C C . LYS A 1 296 ? 14.751 2.959 -9.154 1.00 95.38 296 LYS A C 1
ATOM 2294 O O . LYS A 1 296 ? 15.856 3.385 -9.480 1.00 95.38 296 LYS A O 1
ATOM 2299 N N . TRP A 1 297 ? 13.643 3.695 -9.267 1.00 96.62 297 TRP A N 1
ATOM 2300 C CA . TRP A 1 297 ? 13.680 5.071 -9.770 1.00 96.62 297 TRP A CA 1
ATOM 2301 C C . TRP A 1 297 ? 14.430 6.007 -8.819 1.00 96.62 297 TRP A C 1
ATOM 2303 O O . TRP A 1 297 ? 15.249 6.804 -9.267 1.00 96.62 297 TRP A O 1
ATOM 2313 N N . SER A 1 298 ? 14.202 5.892 -7.509 1.00 94.81 298 SER A N 1
ATOM 2314 C CA . SER A 1 298 ? 14.925 6.678 -6.506 1.00 94.81 298 SER A CA 1
ATOM 2315 C C . SER A 1 298 ? 16.422 6.372 -6.490 1.00 94.81 298 SER A C 1
ATOM 2317 O O . SER A 1 298 ? 17.219 7.295 -6.354 1.00 94.81 298 SER A O 1
ATOM 2319 N N . ALA A 1 299 ? 16.817 5.111 -6.680 1.00 94.75 299 ALA A N 1
ATOM 2320 C CA . ALA A 1 299 ? 18.223 4.725 -6.773 1.00 94.75 299 ALA A CA 1
ATOM 2321 C C . ALA A 1 299 ? 18.920 5.256 -8.038 1.00 94.75 299 ALA A C 1
ATOM 2323 O O . ALA A 1 299 ? 20.147 5.337 -8.057 1.00 94.75 299 ALA A O 1
ATOM 2324 N N . ALA A 1 300 ? 18.153 5.621 -9.073 1.00 94.31 300 ALA A N 1
ATOM 2325 C CA . ALA A 1 300 ? 18.661 6.147 -10.338 1.00 94.31 300 ALA A CA 1
ATOM 2326 C C . ALA A 1 300 ? 18.931 7.657 -10.343 1.00 94.31 300 ALA A C 1
ATOM 2328 O O . ALA A 1 300 ? 19.284 8.230 -11.386 1.00 94.31 300 ALA A O 1
ATOM 2329 N N . ASP A 1 301 ? 18.775 8.312 -9.192 1.00 90.25 301 ASP A N 1
ATOM 2330 C CA . ASP A 1 301 ? 19.197 9.694 -9.033 1.00 90.25 301 ASP A CA 1
ATOM 2331 C C . ASP A 1 301 ? 20.716 9.816 -9.248 1.00 90.25 301 ASP A C 1
ATOM 2333 O O . ASP A 1 301 ? 21.508 8.989 -8.797 1.00 90.25 301 ASP A O 1
ATOM 2337 N N . GLY A 1 302 ? 21.127 10.823 -10.016 1.00 89.12 302 GLY A N 1
ATOM 2338 C CA . GLY A 1 302 ? 22.527 11.021 -10.405 1.00 89.12 302 GLY A CA 1
ATOM 2339 C C . GLY A 1 302 ? 23.112 10.020 -11.417 1.00 89.12 302 GLY A C 1
ATOM 2340 O O . GLY A 1 302 ? 24.267 10.186 -11.805 1.00 89.12 302 GLY A O 1
ATOM 2341 N N . TRP A 1 303 ? 22.358 9.014 -11.880 1.00 96.06 303 TRP A N 1
ATOM 2342 C CA . TRP A 1 303 ? 22.825 8.106 -12.939 1.00 96.06 303 TRP A CA 1
ATOM 2343 C C . TRP A 1 303 ? 23.013 8.823 -14.278 1.00 96.06 303 TRP A C 1
ATOM 2345 O O . TRP A 1 303 ? 22.414 9.867 -14.555 1.00 96.06 303 TRP A O 1
ATOM 2355 N N . GLU A 1 304 ? 23.798 8.215 -15.170 1.00 96.38 304 GLU A N 1
ATOM 2356 C CA . GLU A 1 304 ? 23.921 8.717 -16.532 1.00 96.38 304 GLU A CA 1
ATOM 2357 C C . GLU A 1 304 ? 22.598 8.591 -17.302 1.00 96.38 304 GLU A C 1
ATOM 2359 O O . GLU A 1 304 ? 21.845 7.622 -17.164 1.00 96.38 304 GLU A O 1
ATOM 2364 N N . ARG A 1 305 ? 22.337 9.539 -18.212 1.00 94.25 305 ARG A N 1
ATOM 2365 C CA . ARG A 1 305 ? 21.084 9.583 -18.989 1.00 94.25 305 ARG A CA 1
ATOM 2366 C C . ARG A 1 305 ? 20.799 8.292 -19.751 1.00 94.25 305 ARG A C 1
ATOM 2368 O O . ARG A 1 305 ? 19.645 7.896 -19.876 1.00 94.25 305 ARG A O 1
ATOM 2375 N N . HIS A 1 306 ? 21.825 7.620 -20.268 1.00 94.31 306 HIS A N 1
ATOM 2376 C CA . HIS A 1 306 ? 21.640 6.366 -20.995 1.00 94.31 306 HIS A CA 1
ATOM 2377 C C . HIS A 1 306 ? 21.159 5.221 -20.079 1.00 94.31 306 HIS A C 1
ATOM 2379 O O . HIS A 1 306 ? 20.317 4.428 -20.497 1.00 94.31 306 HIS A O 1
ATOM 2385 N N . GLN A 1 307 ? 21.613 5.187 -18.821 1.00 96.25 307 GLN A N 1
ATOM 2386 C CA . GLN A 1 307 ? 21.191 4.208 -17.813 1.00 96.25 307 GLN A CA 1
ATOM 2387 C C . GLN A 1 307 ? 19.761 4.486 -17.347 1.00 96.25 307 GLN A C 1
ATOM 2389 O O . GLN A 1 307 ? 18.948 3.570 -17.275 1.00 96.25 307 GLN A O 1
ATOM 2394 N N . GLN A 1 308 ? 19.411 5.758 -17.130 1.00 96.25 308 GLN A N 1
ATOM 2395 C CA . GLN A 1 308 ? 18.039 6.152 -16.785 1.00 96.25 308 GLN A CA 1
ATOM 2396 C C . GLN A 1 308 ? 17.035 5.761 -17.881 1.00 96.25 308 GLN A C 1
ATOM 2398 O O . GLN A 1 308 ? 15.944 5.282 -17.585 1.00 96.25 308 GLN A O 1
ATOM 2403 N N . ARG A 1 309 ? 17.410 5.888 -19.162 1.00 95.69 309 ARG A N 1
ATOM 2404 C CA . ARG A 1 309 ? 16.578 5.427 -20.291 1.00 95.69 309 ARG A CA 1
ATOM 2405 C C . ARG A 1 309 ? 16.373 3.915 -20.285 1.00 95.69 309 ARG A C 1
ATOM 2407 O O . ARG A 1 309 ? 15.262 3.463 -20.555 1.00 95.69 309 ARG A O 1
ATOM 2414 N N . ALA A 1 310 ? 17.427 3.150 -19.998 1.00 94.38 310 ALA A N 1
ATOM 2415 C CA . ALA A 1 310 ? 17.335 1.698 -19.873 1.00 94.38 310 ALA A CA 1
ATOM 2416 C C . ALA A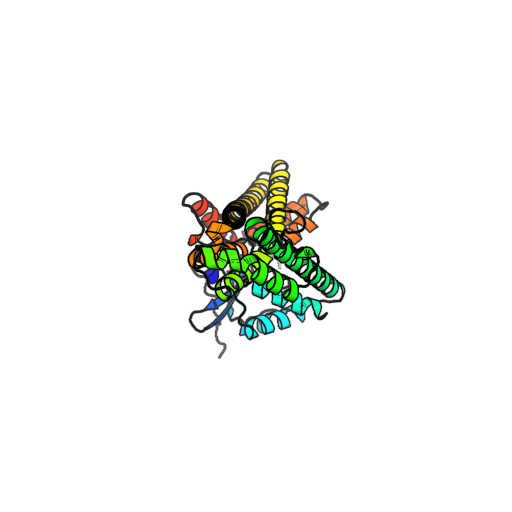 1 310 ? 16.418 1.304 -18.706 1.00 94.38 310 ALA A C 1
ATOM 2418 O O . ALA A 1 310 ? 15.558 0.442 -18.874 1.00 94.38 310 ALA A O 1
ATOM 2419 N N . LEU A 1 311 ? 16.520 2.006 -17.574 1.00 95.38 311 LEU A N 1
ATOM 2420 C CA . LEU A 1 311 ? 15.632 1.795 -16.439 1.00 95.38 311 LEU A CA 1
ATOM 2421 C C . LEU A 1 311 ? 14.167 2.090 -16.791 1.00 95.38 311 LEU A C 1
ATOM 2423 O O . LEU A 1 311 ? 13.300 1.281 -16.494 1.00 95.38 311 LEU A O 1
ATOM 2427 N N . VAL A 1 312 ? 13.858 3.204 -17.460 1.00 95.31 312 VAL A N 1
ATOM 2428 C CA . VAL A 1 312 ? 12.469 3.523 -17.855 1.00 95.31 312 VAL A CA 1
ATOM 2429 C C . VAL A 1 312 ? 11.864 2.442 -18.759 1.00 95.31 312 VAL A C 1
ATOM 2431 O O . VAL A 1 312 ? 10.678 2.132 -18.626 1.00 95.31 312 VAL A O 1
ATOM 2434 N N . LEU A 1 313 ? 12.660 1.852 -19.656 1.00 91.94 313 LEU A N 1
ATOM 2435 C CA . LEU A 1 313 ? 12.232 0.711 -20.470 1.00 91.94 313 LEU A CA 1
ATOM 2436 C C . LEU A 1 313 ? 11.871 -0.493 -19.586 1.00 91.94 313 LEU A C 1
ATOM 2438 O O . LEU A 1 313 ? 10.804 -1.077 -19.761 1.00 91.94 313 LEU A O 1
ATOM 2442 N N . GLU A 1 314 ? 12.734 -0.829 -18.627 1.00 90.69 314 GLU A N 1
ATOM 2443 C CA . GLU A 1 314 ? 12.514 -1.920 -17.674 1.00 90.69 314 GLU A CA 1
ATOM 2444 C C . GLU A 1 314 ? 11.264 -1.680 -16.811 1.00 90.69 314 GLU A C 1
ATOM 2446 O O . GLU A 1 314 ? 10.413 -2.556 -16.686 1.00 90.69 314 GLU A O 1
ATOM 2451 N N . LEU A 1 315 ? 11.095 -0.476 -16.257 1.00 93.25 315 LEU A N 1
ATOM 2452 C CA . LEU A 1 315 ? 9.960 -0.149 -15.390 1.00 93.25 315 LEU A CA 1
ATOM 2453 C C . LEU A 1 315 ? 8.612 -0.264 -16.117 1.00 93.25 315 LEU A C 1
ATOM 2455 O O . LEU A 1 315 ? 7.638 -0.714 -15.515 1.00 93.25 315 LEU A O 1
ATOM 2459 N N . ASN A 1 316 ? 8.548 0.077 -17.408 1.00 91.25 316 ASN A N 1
ATOM 2460 C CA . ASN A 1 316 ? 7.329 -0.102 -18.207 1.00 91.25 316 ASN A CA 1
ATOM 2461 C C . ASN A 1 316 ? 6.942 -1.583 -18.363 1.00 91.25 316 ASN A C 1
ATOM 2463 O O . ASN A 1 316 ? 5.753 -1.912 -18.355 1.00 91.25 316 ASN A O 1
ATOM 2467 N N . GLN A 1 317 ? 7.928 -2.483 -18.447 1.00 87.69 317 GLN A N 1
ATOM 2468 C CA . GLN A 1 317 ? 7.687 -3.925 -18.562 1.00 87.69 317 GLN A CA 1
ATOM 2469 C C . GLN A 1 317 ? 7.026 -4.514 -17.307 1.00 87.69 317 GLN A C 1
ATOM 2471 O O . GLN A 1 317 ? 6.277 -5.482 -17.413 1.00 87.69 317 GLN A O 1
ATOM 2476 N N . PHE A 1 318 ? 7.278 -3.932 -16.133 1.00 89.62 318 PHE A N 1
ATOM 2477 C CA . PHE A 1 318 ? 6.841 -4.485 -14.847 1.00 89.62 318 PHE A CA 1
ATOM 2478 C C . PHE A 1 318 ? 5.835 -3.614 -14.093 1.00 89.62 318 PHE A C 1
ATOM 2480 O O . PHE A 1 318 ? 5.559 -3.842 -12.914 1.00 89.62 318 PHE A O 1
ATOM 2487 N N . MET A 1 319 ? 5.287 -2.605 -14.762 1.00 91.00 319 MET A N 1
ATOM 2488 C CA . MET A 1 319 ? 4.316 -1.698 -14.175 1.00 91.00 319 MET A CA 1
ATOM 2489 C C . MET A 1 319 ? 3.052 -2.441 -13.708 1.00 91.00 319 MET A C 1
ATOM 2491 O O . MET A 1 319 ? 2.479 -3.201 -14.497 1.00 91.00 319 MET A O 1
ATOM 2495 N N . PRO A 1 320 ? 2.574 -2.222 -12.466 1.00 93.12 320 PRO A N 1
ATOM 2496 C CA . PRO A 1 320 ? 1.356 -2.847 -11.974 1.00 93.12 320 PRO A CA 1
ATOM 2497 C C . PRO A 1 320 ? 0.141 -2.465 -12.822 1.00 93.12 320 PRO A C 1
ATOM 2499 O O . PRO A 1 320 ? -0.218 -1.295 -12.923 1.00 93.12 320 PRO A O 1
ATOM 2502 N N . ILE A 1 321 ? -0.524 -3.468 -13.392 1.00 91.81 321 ILE A N 1
ATOM 2503 C CA . ILE A 1 321 ? -1.767 -3.284 -14.148 1.00 91.81 321 ILE A CA 1
ATOM 2504 C C . ILE A 1 321 ? -2.938 -2.959 -13.208 1.00 91.81 321 ILE A C 1
ATOM 2506 O O . ILE A 1 321 ? -3.103 -3.609 -12.173 1.00 91.81 321 ILE A O 1
ATOM 2510 N N . LEU A 1 322 ? -3.780 -1.989 -13.573 1.00 93.25 322 LEU A N 1
ATOM 2511 C CA . LEU A 1 322 ? -5.066 -1.780 -12.905 1.00 93.25 322 LEU A CA 1
ATOM 2512 C C . LEU A 1 322 ? -6.139 -2.749 -13.441 1.00 93.25 322 LEU A C 1
ATOM 2514 O O . LEU A 1 322 ? -6.259 -2.900 -14.661 1.00 93.25 322 LEU A O 1
ATOM 2518 N N . PRO A 1 323 ? -6.915 -3.415 -12.561 1.00 93.44 323 PRO A N 1
ATOM 2519 C CA . PRO A 1 323 ? -8.003 -4.295 -12.984 1.00 93.44 323 PRO A CA 1
ATOM 2520 C C . PRO A 1 323 ? -9.144 -3.552 -13.672 1.00 93.44 323 PRO A C 1
ATOM 2522 O O . PRO A 1 323 ? -9.373 -2.382 -13.386 1.00 93.44 323 PRO A O 1
ATOM 2525 N N . GLN A 1 324 ? -9.913 -4.253 -14.512 1.00 92.25 324 GLN A N 1
ATOM 2526 C CA . GLN A 1 324 ? -11.038 -3.689 -15.272 1.00 92.25 324 GLN A CA 1
ATOM 2527 C C . GLN A 1 324 ? -12.055 -2.968 -14.384 1.00 92.25 324 GLN A C 1
ATOM 2529 O O . GLN A 1 324 ? -12.531 -1.905 -14.770 1.00 92.25 324 GLN A O 1
ATOM 2534 N N . GLY A 1 325 ? -12.351 -3.511 -13.196 1.00 90.31 325 GLY A N 1
ATOM 2535 C CA . GLY A 1 325 ? -13.286 -2.899 -12.248 1.00 90.31 325 GLY A CA 1
ATOM 2536 C C . GLY A 1 325 ? -12.869 -1.516 -11.732 1.00 90.31 325 GLY A C 1
ATOM 2537 O O . GLY A 1 325 ? -13.713 -0.783 -11.232 1.00 90.31 325 GLY A O 1
ATOM 2538 N N . GLU A 1 326 ? -11.598 -1.137 -11.890 1.00 92.19 326 GLU A N 1
ATOM 2539 C CA . GLU A 1 326 ? -11.043 0.149 -11.445 1.00 92.19 326 GLU A CA 1
ATOM 2540 C C . GLU A 1 326 ? -10.912 1.173 -12.585 1.00 92.19 326 GLU A C 1
ATOM 2542 O O . GLU A 1 326 ? -10.378 2.270 -12.395 1.00 92.19 326 GLU A O 1
ATOM 2547 N N . LEU A 1 327 ? -11.328 0.815 -13.804 1.00 90.62 327 LEU A N 1
ATOM 2548 C CA . LEU A 1 327 ? -11.114 1.634 -14.994 1.00 90.62 327 LEU A CA 1
ATOM 2549 C C . LEU A 1 327 ? -12.367 2.414 -15.380 1.00 90.62 327 LEU A C 1
ATOM 2551 O O . LEU A 1 327 ? -13.488 1.922 -15.312 1.00 90.62 327 LEU A O 1
ATOM 2555 N N . THR A 1 328 ? -12.150 3.631 -15.872 1.00 83.94 328 THR A N 1
ATOM 2556 C CA . THR A 1 328 ? -13.157 4.390 -16.613 1.00 83.94 328 THR A CA 1
ATOM 2557 C C . THR A 1 328 ? -13.035 4.060 -18.099 1.00 83.94 328 THR A C 1
ATOM 2559 O O . THR A 1 328 ? -11.989 3.587 -18.552 1.00 83.94 328 THR A O 1
ATOM 2562 N N . ASP A 1 329 ? -14.053 4.379 -18.901 1.00 76.94 329 ASP A N 1
ATOM 2563 C CA . ASP A 1 329 ? -14.005 4.163 -20.358 1.00 76.94 329 ASP A CA 1
ATOM 2564 C C . ASP A 1 329 ? -12.779 4.821 -21.017 1.00 76.94 329 ASP A C 1
ATOM 2566 O O . ASP A 1 329 ? -12.183 4.279 -21.954 1.00 76.94 329 ASP A O 1
ATOM 2570 N N . VAL A 1 330 ? -12.367 5.983 -20.496 1.00 75.00 330 VAL A N 1
ATOM 2571 C CA . VAL A 1 330 ? -11.208 6.740 -20.984 1.00 75.00 330 VAL A CA 1
ATOM 2572 C C . VAL A 1 330 ? -9.894 6.051 -20.604 1.00 75.00 330 VAL A C 1
ATOM 2574 O O . VAL A 1 330 ? -9.023 5.890 -21.463 1.00 75.00 330 VAL A O 1
ATOM 2577 N N . SER A 1 331 ? -9.740 5.600 -19.353 1.00 85.25 331 SER A N 1
ATOM 2578 C CA . SER A 1 331 ? -8.503 4.941 -18.905 1.00 85.25 331 SER A CA 1
ATOM 2579 C C . SER A 1 331 ? -8.377 3.505 -19.423 1.00 85.25 331 SER A C 1
ATOM 2581 O O . SER A 1 331 ? -7.264 3.008 -19.603 1.00 85.25 331 SER A O 1
ATOM 2583 N N . HIS A 1 332 ? -9.490 2.855 -19.765 1.00 87.00 332 HIS A N 1
ATOM 2584 C CA . HIS A 1 332 ? -9.511 1.481 -20.256 1.00 87.00 332 HIS A CA 1
ATOM 2585 C C . HIS A 1 332 ? -8.667 1.275 -21.525 1.00 87.00 332 HIS A C 1
ATOM 2587 O O . HIS A 1 332 ? -7.944 0.283 -21.641 1.00 87.00 332 HIS A O 1
ATOM 2593 N N . ARG A 1 333 ? -8.687 2.229 -22.468 1.00 87.00 333 ARG A N 1
ATOM 2594 C CA . ARG A 1 333 ? -7.852 2.154 -23.683 1.00 87.00 333 ARG A CA 1
ATOM 2595 C C . ARG A 1 333 ? -6.359 2.211 -23.357 1.00 87.00 333 ARG A C 1
ATOM 2597 O O . ARG A 1 333 ? -5.588 1.466 -23.955 1.00 87.00 333 ARG A O 1
ATOM 2604 N N . PHE A 1 334 ? -5.970 3.084 -22.430 1.00 90.25 334 PHE A N 1
ATOM 2605 C CA . PHE A 1 334 ? -4.582 3.222 -21.993 1.00 90.25 334 PHE A CA 1
ATOM 2606 C C . PHE A 1 334 ? -4.075 1.916 -21.372 1.00 90.25 334 PHE A C 1
ATOM 2608 O O . PHE A 1 334 ? -3.089 1.359 -21.847 1.00 90.25 334 PHE A O 1
ATOM 2615 N N . TRP A 1 335 ? -4.803 1.363 -20.398 1.00 90.38 335 TRP A N 1
ATOM 2616 C CA . TRP A 1 335 ? -4.398 0.135 -19.708 1.00 90.38 335 TRP A CA 1
ATOM 2617 C C . TRP A 1 335 ? -4.389 -1.099 -20.615 1.00 90.38 335 TRP A C 1
ATOM 2619 O O . TRP A 1 335 ? -3.496 -1.936 -20.492 1.00 90.38 335 TRP A O 1
ATOM 2629 N N . LYS A 1 336 ? -5.306 -1.182 -21.591 1.00 88.00 336 LYS A N 1
ATOM 2630 C CA . LYS A 1 336 ? -5.229 -2.193 -22.660 1.00 88.00 336 LYS A CA 1
ATOM 2631 C C . LYS A 1 336 ? -3.948 -2.077 -23.492 1.00 88.00 336 LYS A C 1
ATOM 2633 O O . LYS A 1 336 ? -3.396 -3.095 -23.895 1.00 88.00 336 LYS A O 1
ATOM 2638 N N . GLY A 1 337 ? -3.481 -0.856 -23.749 1.00 86.81 337 GLY A N 1
ATOM 2639 C CA . GLY A 1 337 ? -2.206 -0.612 -24.422 1.00 86.81 337 GLY A CA 1
ATOM 2640 C C . GLY A 1 337 ? -1.012 -1.085 -23.592 1.00 86.81 337 GLY A C 1
ATOM 2641 O O . GLY A 1 337 ? -0.155 -1.787 -24.121 1.00 86.81 337 GLY A O 1
ATOM 2642 N N . VAL A 1 338 ? -0.998 -0.764 -22.294 1.00 87.56 338 VAL A N 1
ATOM 2643 C CA . VAL A 1 338 ? 0.075 -1.163 -21.366 1.00 87.56 338 VAL A CA 1
ATOM 2644 C C . VAL A 1 338 ? 0.210 -2.684 -21.293 1.00 87.56 338 VAL A C 1
ATOM 2646 O O . VAL A 1 338 ? 1.297 -3.210 -21.514 1.00 87.56 338 VAL A O 1
ATOM 2649 N N . ILE A 1 339 ? -0.881 -3.413 -21.026 1.00 85.50 339 ILE A N 1
ATOM 2650 C CA . ILE A 1 339 ? -0.805 -4.878 -20.898 1.00 85.50 339 ILE A CA 1
ATOM 2651 C C . ILE A 1 339 ? -0.369 -5.537 -22.217 1.00 85.50 339 ILE A C 1
ATOM 2653 O O . ILE A 1 339 ? 0.461 -6.440 -22.216 1.00 85.50 339 ILE A O 1
ATOM 2657 N N . ALA A 1 340 ? -0.822 -5.014 -23.364 1.00 82.88 340 ALA A N 1
ATOM 2658 C CA . ALA A 1 340 ? -0.375 -5.495 -24.667 1.00 82.88 340 ALA A CA 1
ATOM 2659 C C . ALA A 1 340 ? 1.137 -5.290 -24.877 1.00 82.88 340 ALA A C 1
ATOM 2661 O O . ALA A 1 340 ? 1.796 -6.162 -25.431 1.00 82.88 340 ALA A O 1
ATOM 2662 N N . GLN A 1 341 ? 1.718 -4.180 -24.415 1.00 79.44 341 GLN A N 1
ATOM 2663 C CA . GLN A 1 341 ? 3.169 -3.962 -24.492 1.00 79.44 341 GLN A CA 1
ATOM 2664 C C . GLN A 1 341 ? 3.960 -4.925 -23.592 1.00 79.44 341 GLN A C 1
ATOM 2666 O O . GLN A 1 341 ? 5.053 -5.346 -23.972 1.00 79.44 341 GLN A O 1
ATOM 2671 N N . GLN A 1 342 ? 3.419 -5.280 -22.423 1.00 80.38 342 GLN A N 1
ATOM 2672 C CA . GLN A 1 342 ? 4.054 -6.222 -21.492 1.00 80.38 342 GLN A CA 1
ATOM 2673 C C . GLN A 1 342 ? 4.017 -7.673 -22.008 1.00 80.38 342 GLN A C 1
ATOM 2675 O O . GLN A 1 342 ? 4.926 -8.454 -21.714 1.00 80.38 342 GLN A O 1
ATOM 2680 N N . ASP A 1 343 ? 3.014 -8.014 -22.823 1.00 69.88 343 ASP A N 1
ATOM 2681 C CA . ASP A 1 343 ? 2.798 -9.365 -23.353 1.00 69.88 343 ASP A CA 1
ATOM 2682 C C . ASP A 1 343 ? 3.304 -9.589 -24.797 1.00 69.88 343 ASP A C 1
ATOM 2684 O O . ASP A 1 343 ? 3.589 -10.728 -25.172 1.00 69.88 343 ASP A O 1
ATOM 2688 N N . VAL A 1 344 ? 3.453 -8.552 -25.636 1.00 53.16 344 VAL A N 1
ATOM 2689 C CA . VAL A 1 344 ? 3.916 -8.720 -27.030 1.00 53.16 344 VAL A CA 1
ATOM 2690 C C . VAL A 1 344 ? 5.412 -9.013 -27.074 1.00 53.16 344 VAL A C 1
ATOM 2692 O O . VAL A 1 344 ? 6.233 -8.098 -27.007 1.00 53.16 344 VAL A O 1
ATOM 2695 N N . ALA A 1 345 ? 5.773 -10.281 -27.287 1.00 40.53 345 ALA A N 1
ATOM 2696 C CA . ALA A 1 345 ? 7.080 -10.668 -27.810 1.00 40.53 345 ALA A CA 1
ATOM 2697 C C . ALA A 1 345 ? 7.312 -9.957 -29.156 1.00 40.53 345 ALA A C 1
ATOM 2699 O O . ALA A 1 345 ? 6.650 -10.268 -30.145 1.00 40.53 345 ALA A O 1
ATOM 2700 N N . GLU A 1 346 ? 8.224 -8.983 -29.219 1.00 31.88 346 GLU A N 1
ATOM 2701 C CA . GLU A 1 346 ? 8.707 -8.530 -30.526 1.00 31.88 346 GLU A CA 1
ATOM 2702 C C . GLU A 1 346 ? 9.440 -9.710 -31.176 1.00 31.88 346 GLU A C 1
ATOM 2704 O O . GLU A 1 346 ? 10.282 -10.331 -30.516 1.00 31.88 346 GLU A O 1
ATOM 2709 N N . PRO A 1 347 ? 9.148 -10.047 -32.443 1.00 29.47 347 PRO A N 1
ATOM 2710 C CA . PRO A 1 347 ? 9.975 -10.993 -33.170 1.00 29.47 347 PRO A CA 1
ATOM 2711 C C . PRO A 1 347 ? 11.395 -10.424 -33.225 1.00 29.47 347 PRO A C 1
ATOM 2713 O O . PRO A 1 347 ? 11.608 -9.326 -33.735 1.00 29.47 347 PRO A O 1
ATOM 2716 N N . GLN A 1 348 ? 12.369 -11.157 -32.681 1.00 29.81 348 GLN A N 1
ATOM 2717 C CA . GLN A 1 348 ? 13.773 -10.829 -32.903 1.00 29.81 348 GLN A CA 1
ATOM 2718 C C . GLN A 1 348 ? 14.041 -10.910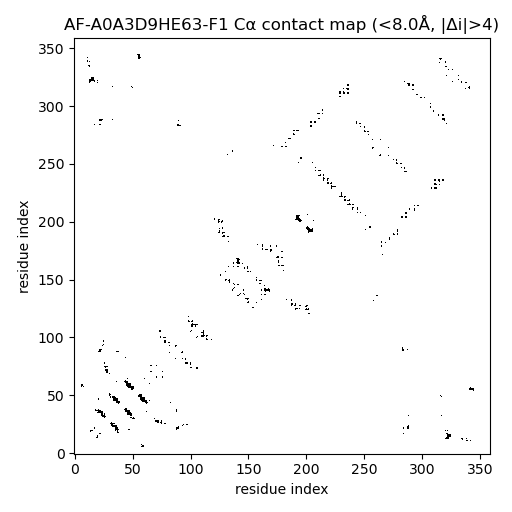 -34.411 1.00 29.81 348 GLN A C 1
ATOM 2720 O O . GLN A 1 348 ? 14.059 -11.996 -34.996 1.00 29.81 348 GLN A O 1
ATOM 2725 N N . GLU A 1 349 ? 14.227 -9.762 -35.059 1.00 30.22 349 GLU A N 1
ATOM 2726 C CA . GLU A 1 349 ? 14.744 -9.710 -36.421 1.00 30.22 349 GLU A CA 1
ATOM 2727 C C . GLU A 1 349 ? 16.163 -10.299 -36.441 1.00 30.22 349 GLU A C 1
ATOM 2729 O O . GLU A 1 349 ? 17.124 -9.700 -35.971 1.00 30.22 349 GLU A O 1
ATOM 2734 N N . LYS A 1 350 ? 16.251 -11.518 -36.982 1.00 33.06 350 LYS A N 1
ATOM 2735 C CA . LYS A 1 350 ? 17.391 -12.122 -37.687 1.00 33.06 350 LYS A CA 1
ATOM 2736 C C . LYS A 1 350 ? 18.793 -11.796 -37.147 1.00 33.06 350 LYS A C 1
ATOM 2738 O O . LYS A 1 350 ? 19.525 -10.994 -37.720 1.00 33.06 350 LYS A O 1
ATOM 2743 N N . ALA A 1 351 ? 19.269 -12.624 -36.220 1.00 30.84 351 ALA A N 1
ATOM 2744 C CA . ALA A 1 351 ? 20.681 -13.006 -36.199 1.00 30.84 351 ALA A CA 1
ATOM 2745 C C . ALA A 1 351 ? 20.935 -14.065 -37.292 1.00 30.84 351 ALA A C 1
ATOM 2747 O O . ALA A 1 351 ? 21.111 -15.247 -37.015 1.00 30.84 351 ALA A O 1
ATOM 2748 N N . SER A 1 352 ? 20.902 -13.653 -38.562 1.00 38.34 352 SER A N 1
ATOM 2749 C CA . SER A 1 352 ? 21.357 -14.470 -39.691 1.00 38.34 352 SER A CA 1
ATOM 2750 C C . SER A 1 352 ? 22.689 -13.941 -40.203 1.00 38.34 352 SER A C 1
ATOM 2752 O O . SER A 1 352 ? 22.740 -13.360 -41.277 1.00 38.34 352 SER A O 1
ATOM 2754 N N . HIS A 1 353 ? 23.755 -14.140 -39.433 1.00 37.94 353 HIS A N 1
ATOM 2755 C CA . HIS A 1 353 ? 25.130 -14.140 -39.930 1.00 37.94 353 HIS A CA 1
ATOM 2756 C C . HIS A 1 353 ? 25.982 -14.961 -38.968 1.00 37.94 353 HIS A C 1
ATOM 2758 O O . HIS A 1 353 ? 26.425 -14.419 -37.972 1.00 37.94 353 HIS A O 1
ATOM 2764 N N . PHE A 1 354 ? 26.145 -16.259 -39.234 1.00 32.62 354 PHE A N 1
ATOM 2765 C CA . PHE A 1 354 ? 27.367 -17.040 -38.974 1.00 32.62 354 PHE A CA 1
ATOM 2766 C C . PHE A 1 354 ? 27.117 -18.506 -39.368 1.00 32.62 354 PHE A C 1
ATOM 2768 O O . PHE A 1 354 ? 26.675 -19.305 -38.552 1.00 32.62 354 PHE A O 1
ATOM 2775 N N . ASN A 1 355 ? 27.319 -18.831 -40.650 1.00 33.38 355 ASN A N 1
ATOM 2776 C CA . ASN A 1 355 ? 28.071 -20.010 -41.116 1.00 33.38 355 ASN A CA 1
ATOM 2777 C C . ASN A 1 355 ? 27.837 -20.270 -42.610 1.00 33.38 355 ASN A C 1
ATOM 2779 O O . ASN A 1 355 ? 26.874 -20.920 -43.003 1.00 33.38 355 ASN A O 1
ATOM 2783 N N . SER A 1 356 ? 28.787 -19.832 -43.432 1.00 34.03 356 SER A N 1
ATOM 2784 C CA . SER A 1 356 ? 29.170 -20.536 -44.659 1.00 34.03 356 SER A CA 1
ATOM 2785 C C . SER A 1 356 ? 30.563 -20.054 -45.056 1.00 34.03 356 SER A C 1
ATOM 2787 O O . SER A 1 356 ? 30.719 -18.936 -45.544 1.00 34.03 356 SER A O 1
ATOM 2789 N N . GLY A 1 357 ? 31.578 -20.870 -44.789 1.00 30.14 357 GLY A N 1
ATOM 2790 C CA . GLY A 1 357 ? 32.962 -20.541 -45.116 1.00 30.14 357 GLY A CA 1
ATOM 2791 C C . GLY A 1 357 ? 33.954 -21.570 -44.594 1.00 30.14 357 GLY A C 1
ATOM 2792 O O . GLY A 1 357 ? 34.855 -21.215 -43.848 1.00 30.14 357 GLY A O 1
ATOM 2793 N N . ALA A 1 358 ? 33.764 -22.837 -44.961 1.00 34.06 358 ALA A N 1
ATOM 2794 C CA . ALA A 1 358 ? 34.841 -23.819 -44.975 1.00 34.06 358 ALA A CA 1
ATOM 2795 C C . ALA A 1 358 ? 35.023 -24.251 -46.433 1.00 34.06 358 ALA A C 1
ATOM 2797 O O . ALA A 1 358 ? 34.191 -24.976 -46.981 1.00 34.06 358 ALA A O 1
ATOM 2798 N N . GLY A 1 359 ? 36.060 -23.695 -47.055 1.00 37.28 359 GLY A N 1
ATOM 2799 C CA . GLY A 1 359 ? 36.771 -24.266 -48.190 1.00 37.28 359 GLY A CA 1
ATOM 2800 C C . GLY A 1 359 ? 38.166 -24.622 -47.712 1.00 37.28 359 GLY A C 1
ATOM 2801 O O . GLY A 1 359 ? 38.682 -23.848 -46.870 1.00 37.28 359 GLY A O 1
#

Solvent-accessible surface area (backbone atoms only — not comparable to full-atom values): 19972 Å² total; per-residue (Å²): 139,82,84,80,81,74,81,76,85,70,84,94,64,74,32,62,37,65,63,71,59,29,28,49,40,95,36,79,38,77,75,42,38,74,17,19,40,30,74,46,98,84,76,48,53,33,32,39,27,54,34,53,93,81,44,54,27,70,45,79,40,56,48,88,49,47,70,79,77,38,94,58,45,74,44,42,53,50,50,57,50,51,39,60,74,69,66,54,67,48,41,66,50,44,51,50,54,52,35,58,50,23,45,71,40,69,63,36,68,68,49,11,50,53,27,44,51,49,53,52,51,53,49,54,32,34,54,41,33,38,33,54,53,51,38,58,48,40,77,72,48,27,43,82,94,59,83,75,68,38,76,84,43,57,74,69,58,29,52,55,51,47,43,62,34,31,36,66,45,26,56,76,72,73,42,53,55,66,60,54,45,52,52,50,55,50,49,45,62,67,41,37,54,39,40,46,94,51,83,78,21,44,11,67,54,46,51,47,46,51,51,46,49,49,51,26,54,52,39,47,56,54,24,76,80,45,60,73,71,54,19,50,45,26,45,53,49,20,52,53,43,45,56,44,38,55,52,40,51,54,40,49,51,57,53,51,47,42,63,76,40,48,69,58,36,64,75,43,35,76,62,43,52,51,49,47,54,51,40,52,54,47,41,43,59,61,57,42,50,46,64,66,54,51,52,54,57,63,68,46,62,91,53,56,70,72,57,51,48,53,47,41,56,54,49,57,60,64,56,68,80,76,24,54,78,80,50,49,85,75,52,42,60,54,53,56,51,52,55,49,62,30,43,54,64,72,80,81,82,71,94,83,81,90,86,87,85,86,128

Sequence (359 aa):
MITDHAAVSKQILLPATFQERGAAVPFTTPVIAHARIRKIDQGEFEALVPGLSGGRGTYVLPWNNLKDMVSMSVYDRQLAKSLKAEGALSPAKIRKIALDLSKSGVSGSDRAQAAKETLEQDNAVRIRIRQVLLQAIVDRFGDQDDPIDIAAMDEQAAMVAAGRVLGGFARRQGFSGDQLIDHLIEWTRLVEPIGFPEKDCAGYMRCFAQLLRKMNRDVAGWARSEPPKSQRLANELALAAQSVVEQTEFCLASIDACRTNLKQTILDWQSTGALLRQEIERIDWLLDGWALILEKWSAADGWERHQQRALVLELNQFMPILPQGELTDVSHRFWKGVIAQQDVAEPQEKASHFNSGAG

Secondary structure (DSSP, 8-state):
---------------SSHHHH-EE----SGGGTT-EEEE-TTS-EEEEEETGGG-SSEEEEEGGGHHHHS---HHHHHHHHHHHHHT--SHHHHHHHHHHHHHTTTT-HHHHHHHHHHHHHHHHHHHHHHHHHHHHHHHHHS-TTS---GGGS-HHHHHHHHHHHHHHHHHHHT--HHHHHHHHHHHHHHHTTTB-SSGGGB-HHHHHHHHHHHHHHHHHHHHTTS-HHHHHHHHHHHHHHHHHHHHHHHHHHHHHHHHHTHHHHHHTHHHHHHHHHHHHHHHHHHHTT-HHHHHHHHHTTT--HHHHHHHHHHHHHTPPPPPGGG--HHHHHHHHHHHHHHH----------------

pLDDT: mean 87.28, std 15.98, range [27.73, 98.44]

Foldseek 3Di:
DDDDPDQDPDPDDFAQDLLSLAFAACFPQVQQNLKGWHADPVRFIWIWGFCHPVFFDTTIGGLVCPVVVDVGQQLVVVLSVVCRVVVDTFLVSSLVSSLVSQLVQSVHDVSVVVSVVVVVLLVQLLQVLLQVLLLLCCVVQFDPVDDDRLVPDDPVVSLVVSLVRNCVVCVVLVHDSVLLSVLSVLLSVLCSQAFAPDPSNGHPLVVLLVLLVVLLVVLQVLLVPDDPVLSVLSPLLSVLSVLLSVLLVVLNVLSNVCSVVVVVCSSPVVVNSVSSNVSSSVSSSSSGSCPVVSVLQVVCVPPDPVVNSVSSVVCLLSPRQDHPNSDDPVCVVSSSVSSCVSRDGDPPPDPPDDDDDDD